Protein AF-A0A2S3GT55-F1 (afdb_monomer)

pLDDT: mean 79.41, std 15.76, range [33.69, 95.81]

Radius of gyration: 23.49 Å; Cα contacts (8 Å, |Δi|>4): 174; chains: 1; bounding box: 51×46×74 Å

Mean predicted aligned error: 10.1 Å

Nearest PDB structures (foldseek):
  8qz7-assembly1_A  TM=7.344E-01  e=3.535E-07  Homo sapiens
  6xr2-assembly1_A  TM=3.456E-01  e=8.121E+00  synthetic construct

Solvent-accessible surface area (backbone atoms only — not comparable to full-atom values): 14457 Å² total; per-residue (Å²): 133,86,79,74,75,76,80,84,62,87,83,64,89,72,78,92,48,80,74,62,60,65,51,50,65,55,51,54,52,46,54,53,49,52,48,52,50,42,48,66,66,46,37,48,50,48,40,52,59,48,50,51,50,95,83,56,87,88,60,49,69,84,40,71,68,35,44,50,49,46,49,55,33,41,54,27,50,50,49,26,52,51,30,47,52,52,35,51,49,48,46,67,71,39,68,83,39,71,44,72,81,34,63,68,30,52,70,48,33,68,85,91,46,66,64,90,55,69,69,64,36,54,49,53,55,48,53,54,50,50,37,55,54,36,59,29,49,29,32,49,24,51,13,51,37,24,49,59,35,68,38,56,71,55,16,52,52,24,45,52,51,19,56,53,41,44,44,50,36,58,68,41,45,36,51,70,47,51,50,40,35,65,66,51,53,44,66,77,68,55,64,60,82,83,37,74,66,64,49,60,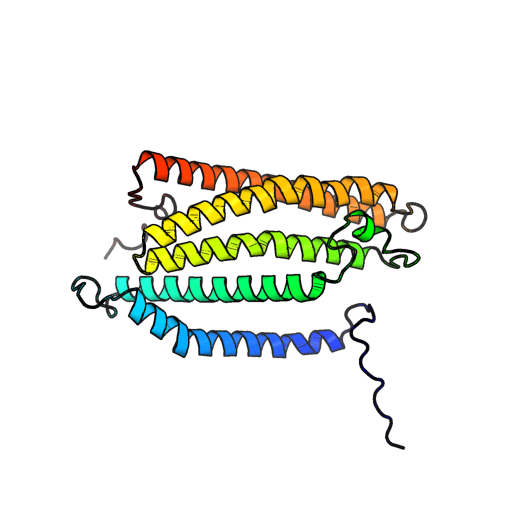53,54,52,52,56,52,50,52,52,54,53,52,50,50,55,50,50,53,55,52,47,54,54,52,50,55,50,52,54,48,35,62,73,48,72,70,58,78,78,78,65,88,81,53,83,78,80,70,90,86,86,87,85,137

Structure (mmCIF, N/CA/C/O backbone):
data_AF-A0A2S3GT55-F1
#
_entry.id   AF-A0A2S3GT55-F1
#
loop_
_atom_site.group_PDB
_atom_site.id
_atom_site.type_symbol
_atom_site.label_atom_id
_atom_site.label_alt_id
_atom_site.label_comp_id
_atom_site.label_asym_id
_atom_site.label_entity_id
_atom_site.label_seq_id
_atom_site.pdbx_PDB_ins_code
_atom_site.Cartn_x
_atom_site.Cartn_y
_atom_site.Cartn_z
_atom_site.occupancy
_atom_site.B_iso_or_equiv
_atom_site.auth_seq_id
_atom_site.auth_comp_id
_atom_site.auth_asym_id
_atom_site.auth_atom_id
_atom_site.pdbx_PDB_model_num
ATOM 1 N N . MET A 1 1 ? -20.373 -9.663 -43.797 1.00 42.59 1 MET A N 1
ATOM 2 C CA . MET A 1 1 ? -19.223 -10.329 -43.151 1.00 42.59 1 MET A CA 1
ATOM 3 C C . MET A 1 1 ? -19.115 -9.771 -41.748 1.00 42.59 1 MET A C 1
ATOM 5 O O . MET A 1 1 ? -18.842 -8.587 -41.615 1.00 42.59 1 MET A O 1
ATOM 9 N N . ALA A 1 2 ? -19.436 -10.567 -40.729 1.00 46.59 2 ALA A N 1
ATOM 10 C CA . ALA A 1 2 ? -19.233 -10.160 -39.345 1.00 46.59 2 ALA A CA 1
ATOM 11 C C . ALA A 1 2 ? -17.726 -10.203 -39.068 1.00 46.59 2 ALA A C 1
ATOM 13 O O . ALA A 1 2 ? -17.132 -11.277 -39.051 1.00 46.59 2 ALA A O 1
ATOM 14 N N . THR A 1 3 ? -17.096 -9.038 -38.944 1.00 52.22 3 THR A N 1
ATOM 15 C CA . THR A 1 3 ? -15.708 -8.921 -38.499 1.00 52.22 3 THR A CA 1
ATOM 16 C C . THR A 1 3 ? -15.679 -9.265 -37.015 1.00 52.22 3 THR A C 1
ATOM 18 O O . THR A 1 3 ? -16.035 -8.435 -36.179 1.00 52.22 3 THR A O 1
ATOM 21 N N . SER A 1 4 ? -15.333 -10.509 -36.683 1.00 63.47 4 SER A N 1
ATOM 22 C CA . SER A 1 4 ? -15.002 -10.884 -35.310 1.00 63.47 4 SER A CA 1
ATOM 23 C C . SER A 1 4 ? -13.845 -10.003 -34.852 1.00 63.47 4 SER A C 1
ATOM 25 O O . SER A 1 4 ? -12.811 -9.964 -35.522 1.00 63.47 4 SER A O 1
ATOM 27 N N . LEU A 1 5 ? -14.028 -9.279 -33.747 1.00 68.06 5 LEU A N 1
ATOM 28 C CA . LEU A 1 5 ? -12.919 -8.588 -33.097 1.00 68.06 5 LEU A CA 1
ATOM 29 C C . LEU A 1 5 ? -11.812 -9.620 -32.826 1.00 68.06 5 LEU A C 1
ATOM 31 O O . LEU A 1 5 ? -12.139 -10.741 -32.420 1.00 68.06 5 LEU A O 1
ATOM 35 N N . PRO A 1 6 ? -10.536 -9.293 -33.095 1.00 74.12 6 PRO A N 1
ATOM 36 C CA . PRO A 1 6 ? -9.445 -10.191 -32.753 1.00 74.12 6 PRO A CA 1
ATOM 37 C C . PRO A 1 6 ? -9.520 -10.525 -31.253 1.00 74.12 6 PRO A C 1
ATOM 39 O O . PRO A 1 6 ? -9.924 -9.664 -30.463 1.00 74.12 6 PRO A O 1
ATOM 42 N N . PRO A 1 7 ? -9.192 -11.767 -30.856 1.00 76.00 7 PRO A N 1
ATOM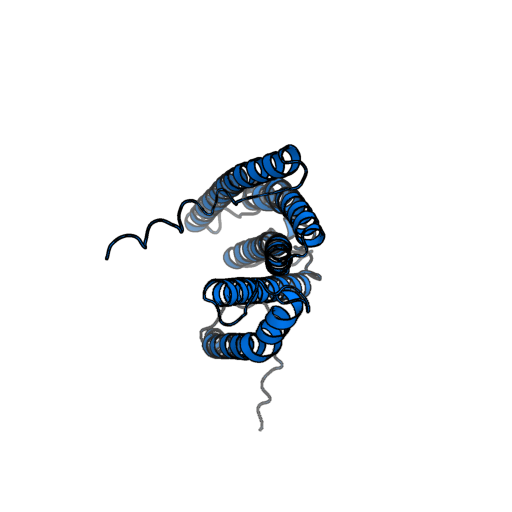 43 C CA . PRO A 1 7 ? -9.153 -12.133 -29.447 1.00 76.00 7 PRO A CA 1
ATOM 44 C C . PRO A 1 7 ? -8.208 -11.179 -28.712 1.00 76.00 7 PRO A C 1
ATOM 46 O O . PRO A 1 7 ? -7.123 -10.878 -29.208 1.00 76.00 7 PRO A O 1
ATOM 49 N N . ILE A 1 8 ? -8.655 -10.670 -27.561 1.00 75.31 8 ILE A N 1
ATOM 50 C CA . ILE A 1 8 ? -7.834 -9.802 -26.716 1.00 75.31 8 ILE A CA 1
ATOM 51 C C . ILE A 1 8 ? -6.675 -10.647 -26.199 1.00 75.31 8 ILE A C 1
ATOM 53 O O . ILE A 1 8 ? -6.888 -11.610 -25.460 1.00 75.31 8 ILE A O 1
ATOM 57 N N . ASP A 1 9 ? -5.470 -10.287 -26.623 1.00 77.50 9 ASP A N 1
ATOM 58 C CA . ASP A 1 9 ? -4.237 -10.860 -26.113 1.00 77.50 9 ASP A CA 1
ATOM 59 C C . ASP A 1 9 ? -3.862 -10.131 -24.821 1.00 77.50 9 ASP A C 1
ATOM 61 O O . ASP A 1 9 ? -3.345 -9.016 -24.844 1.00 77.50 9 ASP A O 1
ATOM 65 N N . TRP A 1 10 ? -4.204 -10.740 -23.687 1.00 68.81 10 TRP A N 1
ATOM 66 C CA . TRP A 1 10 ? -3.919 -10.192 -22.360 1.00 68.81 10 TRP A CA 1
ATOM 67 C C . TRP A 1 10 ? -2.434 -10.273 -21.987 1.00 68.81 10 TRP A C 1
ATOM 69 O O . TRP A 1 10 ? -2.023 -9.617 -21.033 1.00 68.81 10 TRP A O 1
ATOM 79 N N . GLU A 1 11 ? -1.647 -11.065 -22.719 1.00 69.62 11 GLU A N 1
ATOM 80 C CA . GLU A 1 11 ? -0.208 -11.235 -22.496 1.00 69.62 11 GLU A CA 1
ATOM 81 C C . GLU A 1 11 ? 0.623 -10.286 -23.377 1.00 69.62 11 GLU A C 1
ATOM 83 O O . GLU A 1 11 ? 1.817 -10.095 -23.138 1.00 69.62 11 GLU A O 1
ATOM 88 N N . ALA A 1 12 ? 0.002 -9.642 -24.372 1.00 68.31 12 ALA A N 1
ATOM 89 C CA . ALA A 1 12 ? 0.665 -8.659 -25.216 1.00 68.31 12 ALA A CA 1
ATOM 90 C C . ALA A 1 12 ? 0.964 -7.362 -24.447 1.00 68.31 12 ALA A C 1
ATOM 92 O O . ALA A 1 12 ? 0.068 -6.616 -24.051 1.00 68.31 12 ALA A O 1
ATOM 93 N N . GLU A 1 13 ? 2.250 -7.040 -24.297 1.00 66.50 13 GLU A N 1
ATOM 94 C CA . GLU A 1 13 ? 2.678 -5.767 -23.719 1.00 66.50 13 GLU A CA 1
ATOM 95 C C . GLU A 1 13 ? 2.438 -4.607 -24.699 1.00 66.50 13 GLU A C 1
ATOM 97 O O . GLU A 1 13 ? 3.037 -4.534 -25.775 1.00 66.50 13 GLU A O 1
ATOM 102 N N . SER A 1 14 ? 1.604 -3.646 -24.300 1.00 70.69 14 SER A N 1
ATOM 103 C CA . SER A 1 14 ? 1.380 -2.399 -25.035 1.00 70.69 14 SER A CA 1
ATOM 104 C C . SER A 1 14 ? 1.431 -1.185 -24.114 1.00 70.69 14 SER A C 1
ATOM 106 O O . SER A 1 14 ? 1.169 -1.272 -22.915 1.00 70.69 14 SER A O 1
ATOM 108 N N . TYR A 1 15 ? 1.747 -0.016 -24.673 1.00 70.44 15 TYR A N 1
ATOM 109 C CA . TYR A 1 15 ? 1.615 1.236 -23.927 1.00 70.44 15 TYR A CA 1
ATOM 110 C C . TYR A 1 15 ? 0.150 1.548 -23.649 1.00 70.44 15 TYR A C 1
ATOM 112 O O . TYR A 1 15 ? -0.690 1.227 -24.492 1.00 70.44 15 TYR A O 1
ATOM 120 N N . PRO A 1 16 ? -0.140 2.243 -22.533 1.00 74.88 16 PRO A N 1
ATOM 121 C CA . PRO A 1 16 ? -1.482 2.725 -22.266 1.00 74.88 16 PRO A CA 1
ATOM 122 C C . PRO A 1 16 ? -1.941 3.628 -23.414 1.00 74.88 16 PRO A C 1
ATOM 124 O O . PRO A 1 16 ? -1.350 4.677 -23.687 1.00 74.88 16 PRO A O 1
ATOM 127 N N . ALA A 1 17 ? -2.993 3.203 -24.096 1.00 82.75 17 ALA A N 1
ATOM 128 C CA . ALA A 1 17 ? -3.667 3.941 -25.143 1.00 82.75 17 ALA A CA 1
ATOM 129 C C . ALA A 1 17 ? -4.821 4.756 -24.540 1.00 82.75 17 ALA A C 1
ATOM 131 O O . ALA A 1 17 ? -5.365 4.423 -23.491 1.00 82.75 17 ALA A O 1
ATOM 132 N N . TYR A 1 18 ? -5.247 5.827 -25.216 1.00 83.62 18 TYR A N 1
ATOM 133 C CA . TYR A 1 18 ? -6.395 6.634 -24.770 1.00 83.62 18 TYR A CA 1
ATOM 134 C C . TYR A 1 18 ? -7.663 5.820 -24.429 1.00 83.62 18 TYR A C 1
ATOM 136 O O . TYR A 1 18 ? -8.321 6.167 -23.447 1.00 83.62 18 TYR A O 1
ATOM 144 N N . PRO A 1 19 ? -8.004 4.738 -25.162 1.00 85.19 19 PRO A N 1
ATOM 145 C CA . PRO A 1 19 ? -9.118 3.865 -24.798 1.00 85.19 19 PRO A CA 1
ATOM 146 C C . PRO A 1 19 ? -8.970 3.186 -23.430 1.00 85.19 19 PRO A C 1
ATOM 148 O O . PRO A 1 19 ? -9.982 2.967 -22.771 1.00 85.19 19 PRO A O 1
ATOM 151 N N . ASP A 1 20 ? -7.752 2.914 -22.957 1.00 84.06 20 ASP A N 1
ATOM 152 C CA . ASP A 1 20 ? -7.524 2.238 -21.670 1.00 84.06 20 ASP A CA 1
ATOM 153 C C . ASP A 1 20 ? -7.974 3.117 -20.495 1.00 84.06 20 ASP A C 1
ATOM 155 O O . ASP A 1 20 ? -8.510 2.637 -19.494 1.00 84.06 20 ASP A O 1
ATOM 159 N N . PHE A 1 21 ? -7.865 4.440 -20.650 1.00 87.31 21 PHE A N 1
ATOM 160 C CA . PHE A 1 21 ? -8.344 5.409 -19.663 1.00 87.31 21 PHE A CA 1
ATOM 161 C C . PHE A 1 21 ? -9.875 5.442 -19.560 1.00 87.31 21 PHE A C 1
ATOM 163 O O . PHE A 1 21 ? -10.403 5.928 -18.558 1.00 87.31 21 PHE A O 1
ATOM 170 N N . ALA A 1 22 ? -10.605 4.883 -20.534 1.00 88.88 22 ALA A N 1
ATOM 171 C CA . ALA A 1 22 ? -12.056 4.751 -20.440 1.00 88.88 22 ALA A CA 1
ATOM 172 C C . ALA A 1 22 ? -12.478 3.832 -19.283 1.00 88.88 22 ALA A C 1
ATOM 174 O O . ALA A 1 22 ? -13.590 3.985 -18.786 1.00 88.88 22 ALA A O 1
ATOM 175 N N . ALA A 1 23 ? -11.600 2.939 -18.806 1.00 86.81 23 ALA A N 1
ATOM 176 C CA . ALA A 1 23 ? -11.858 2.075 -17.654 1.00 86.81 23 ALA A CA 1
ATOM 177 C C . ALA A 1 23 ? -11.863 2.830 -16.308 1.00 86.81 23 ALA A C 1
ATOM 179 O O . ALA A 1 23 ? -12.514 2.396 -15.357 1.00 86.81 23 ALA A O 1
ATOM 180 N N . ILE A 1 24 ? -11.181 3.977 -16.214 1.00 90.56 24 ILE A N 1
ATOM 181 C CA . ILE A 1 24 ? -11.025 4.750 -14.969 1.00 90.56 24 ILE A CA 1
ATOM 182 C C . ILE A 1 24 ? -12.366 5.133 -14.322 1.00 90.56 24 ILE A C 1
ATOM 184 O O . ILE A 1 24 ? -12.537 4.841 -13.135 1.00 90.56 24 ILE A O 1
ATOM 188 N N . PRO A 1 25 ? -13.339 5.751 -15.026 1.00 92.88 25 PRO A N 1
ATOM 189 C CA . PRO A 1 25 ? -14.627 6.078 -14.417 1.00 92.88 25 PRO A CA 1
ATOM 190 C C . PRO A 1 25 ? -15.387 4.834 -13.942 1.00 92.88 25 PRO A C 1
ATOM 192 O O . PRO A 1 25 ? -16.043 4.891 -12.901 1.00 92.88 25 PRO A O 1
ATOM 195 N N . PHE A 1 26 ? -15.264 3.698 -14.639 1.00 91.44 26 PHE A N 1
ATOM 196 C CA . PHE A 1 26 ? -15.876 2.443 -14.195 1.00 91.44 26 PHE A CA 1
ATOM 197 C C . PHE A 1 26 ? -15.258 1.956 -12.886 1.00 91.44 26 PHE A C 1
ATOM 199 O O . PHE A 1 26 ? -15.997 1.661 -11.949 1.00 91.44 26 PHE A O 1
ATOM 206 N N . PHE A 1 27 ? -13.925 1.940 -12.778 1.00 90.31 27 PHE A N 1
ATOM 207 C CA . PHE A 1 27 ? -13.244 1.596 -11.528 1.00 90.31 27 PHE A CA 1
ATOM 208 C C . PHE A 1 27 ? -13.610 2.559 -10.395 1.00 90.31 27 PHE A C 1
ATOM 210 O O . PHE A 1 27 ? -13.885 2.109 -9.286 1.00 90.31 27 PHE A O 1
ATOM 217 N N . ALA A 1 28 ? -13.684 3.864 -10.663 1.00 92.06 28 ALA A N 1
ATOM 218 C CA . ALA A 1 28 ? -14.064 4.853 -9.658 1.00 92.06 28 ALA A CA 1
ATOM 219 C C . ALA A 1 28 ? -15.469 4.582 -9.091 1.00 92.06 28 ALA A C 1
ATOM 221 O O . ALA A 1 28 ? -15.642 4.503 -7.873 1.00 92.06 28 ALA A O 1
ATOM 222 N N . VAL A 1 29 ? -16.465 4.373 -9.960 1.00 94.81 29 VAL A N 1
ATOM 223 C CA . VAL A 1 29 ? -17.837 4.045 -9.537 1.00 94.81 29 VAL A CA 1
ATOM 224 C C . VAL A 1 29 ? -17.884 2.690 -8.830 1.00 94.81 29 VAL A C 1
ATOM 226 O O . VAL A 1 29 ? -18.545 2.562 -7.800 1.00 94.81 29 VAL A O 1
ATOM 229 N N . PHE A 1 30 ? -17.150 1.696 -9.331 1.00 93.38 30 PHE A N 1
ATOM 230 C CA . PHE A 1 30 ? -17.063 0.370 -8.728 1.00 93.38 30 PHE A CA 1
ATOM 231 C C . PHE A 1 30 ? -16.511 0.423 -7.299 1.00 93.38 30 PHE A C 1
ATOM 233 O O . PHE A 1 30 ? -17.164 -0.063 -6.377 1.00 93.38 30 PHE A O 1
ATOM 240 N N . PHE A 1 31 ? -15.358 1.061 -7.077 1.00 91.94 31 PHE A N 1
ATOM 241 C CA . PHE A 1 31 ? -14.763 1.169 -5.743 1.00 91.94 31 PHE A CA 1
ATOM 242 C C . PHE A 1 31 ? -15.649 1.962 -4.780 1.00 91.94 31 PHE A C 1
ATOM 244 O O . PHE A 1 31 ? -15.761 1.584 -3.613 1.00 91.94 31 PHE A O 1
ATOM 251 N N . LEU A 1 32 ? -16.328 3.014 -5.253 1.00 93.75 32 LEU A N 1
ATOM 252 C CA . LEU A 1 32 ? -17.305 3.750 -4.446 1.00 93.75 32 LEU A CA 1
ATOM 253 C C . LEU A 1 32 ? -18.502 2.873 -4.055 1.00 93.75 32 LEU A C 1
ATOM 255 O O . LEU A 1 32 ? -18.901 2.873 -2.890 1.00 93.75 32 LEU A O 1
ATOM 259 N N . ALA A 1 33 ? -19.043 2.095 -4.995 1.00 94.31 33 ALA A N 1
ATOM 260 C CA . ALA A 1 33 ? -20.155 1.185 -4.738 1.00 94.31 33 ALA A CA 1
ATOM 261 C C . ALA A 1 33 ? -19.759 0.068 -3.761 1.00 94.31 33 ALA A C 1
ATOM 263 O O . ALA A 1 33 ? -20.460 -0.165 -2.777 1.00 94.31 33 ALA A O 1
ATOM 264 N N . VAL A 1 34 ? -18.609 -0.579 -3.975 1.00 94.81 34 VAL A N 1
ATOM 265 C CA . VAL A 1 34 ? -18.077 -1.617 -3.078 1.00 94.81 34 VAL A CA 1
ATOM 266 C C . VAL A 1 34 ? -17.833 -1.047 -1.686 1.00 94.81 34 VAL A C 1
ATOM 268 O O . VAL A 1 34 ? -18.255 -1.652 -0.700 1.00 94.81 34 VAL A O 1
ATOM 271 N N . ARG A 1 35 ? -17.224 0.143 -1.588 1.00 94.38 35 ARG A N 1
ATOM 272 C CA . ARG A 1 35 ? -17.033 0.835 -0.309 1.00 94.38 35 ARG A CA 1
ATOM 273 C C . ARG A 1 35 ? -18.361 1.058 0.394 1.00 94.38 35 ARG A C 1
ATOM 275 O O . ARG A 1 35 ? -18.475 0.708 1.560 1.00 94.38 35 ARG A O 1
ATOM 282 N N . PHE A 1 36 ? -19.357 1.602 -0.300 1.00 94.44 36 PHE A N 1
ATOM 283 C CA . PHE A 1 36 ? -20.674 1.865 0.275 1.00 94.44 36 PHE A CA 1
ATOM 284 C C . PHE A 1 36 ? -21.358 0.582 0.776 1.00 94.44 36 PHE A C 1
ATOM 286 O O . PHE A 1 36 ? -21.859 0.548 1.901 1.00 94.44 36 PHE A O 1
ATOM 293 N N . LEU A 1 37 ? -21.339 -0.490 -0.022 1.00 95.31 37 LEU A N 1
ATOM 294 C CA . LEU A 1 37 ? -21.946 -1.773 0.338 1.00 95.31 37 LEU A CA 1
ATOM 295 C C . LEU A 1 37 ? -21.248 -2.422 1.539 1.00 95.31 37 LEU A C 1
ATOM 297 O O . LEU A 1 37 ? -21.915 -2.822 2.495 1.00 95.31 37 LEU A O 1
ATOM 301 N N . LEU A 1 38 ? -19.915 -2.498 1.524 1.00 94.75 38 LEU A N 1
ATOM 302 C CA . LEU A 1 38 ? -19.147 -3.058 2.637 1.00 94.75 38 LEU A CA 1
ATOM 303 C C . LEU A 1 38 ? -19.338 -2.235 3.909 1.00 94.75 38 LEU A C 1
ATOM 305 O O . LEU A 1 38 ? -19.569 -2.802 4.973 1.00 94.75 38 LEU A O 1
ATOM 309 N N . ASP A 1 39 ? -19.310 -0.910 3.798 1.00 92.81 39 ASP A N 1
ATOM 310 C CA . ASP A 1 39 ? -19.484 0.005 4.919 1.00 92.81 39 ASP A CA 1
ATOM 311 C C . ASP A 1 39 ? -20.848 -0.171 5.600 1.00 92.81 39 ASP A C 1
ATOM 313 O O . ASP A 1 39 ? -20.916 -0.261 6.832 1.00 92.81 39 ASP A O 1
ATOM 317 N N . ARG A 1 40 ? -21.914 -0.295 4.800 1.00 90.81 40 ARG A N 1
ATOM 318 C CA . ARG A 1 40 ? -23.291 -0.414 5.286 1.00 90.81 40 ARG A CA 1
ATOM 319 C C . ARG A 1 40 ? -23.633 -1.802 5.820 1.00 90.81 40 ARG A C 1
ATOM 321 O O . ARG A 1 40 ? -24.288 -1.903 6.854 1.00 90.81 40 ARG A O 1
ATOM 328 N N . PHE A 1 41 ? -23.234 -2.859 5.116 1.00 93.88 41 PHE A N 1
ATOM 329 C CA . PHE A 1 41 ? -23.696 -4.218 5.419 1.00 93.88 41 PHE A CA 1
ATOM 330 C C . PHE A 1 41 ? -22.694 -5.036 6.230 1.00 93.88 41 PHE A C 1
ATOM 332 O O . PHE A 1 41 ? -23.104 -5.827 7.075 1.00 93.88 41 PHE A O 1
ATOM 339 N N . VAL A 1 42 ? -21.393 -4.849 6.001 1.00 94.38 42 VAL A N 1
ATOM 340 C CA . VAL A 1 42 ? -20.351 -5.694 6.598 1.00 94.38 42 VAL A CA 1
ATOM 341 C C . VAL A 1 42 ? -19.677 -4.977 7.760 1.00 94.38 42 VAL A C 1
ATOM 343 O O . VAL A 1 42 ? -19.711 -5.472 8.884 1.00 94.38 42 VAL A O 1
ATOM 346 N N . PHE A 1 43 ? -19.096 -3.798 7.531 1.00 94.25 43 PHE A N 1
ATOM 347 C CA . PHE A 1 43 ? -18.298 -3.105 8.539 1.00 94.25 43 PHE A CA 1
ATOM 348 C C . PHE A 1 43 ? -19.145 -2.571 9.684 1.00 94.25 43 PHE A C 1
ATOM 350 O O . PHE A 1 43 ? -18.747 -2.721 10.832 1.00 94.25 43 PHE A O 1
ATOM 357 N N . GLU A 1 44 ? -20.312 -1.977 9.410 1.00 91.56 44 GLU A N 1
ATOM 358 C CA . GLU A 1 44 ? -21.207 -1.517 10.476 1.00 91.56 44 GLU A CA 1
ATOM 359 C C . GLU A 1 44 ? -21.698 -2.688 11.343 1.00 91.56 44 GLU A C 1
ATOM 361 O O . GLU A 1 44 ? -21.687 -2.599 12.573 1.00 91.56 44 GLU A O 1
ATOM 366 N N . TRP A 1 45 ? -22.063 -3.809 10.716 1.00 90.94 45 TRP A N 1
ATOM 367 C CA . TRP A 1 45 ? -22.477 -5.019 11.424 1.00 90.94 45 TRP A CA 1
ATOM 368 C C . TRP A 1 45 ? -21.337 -5.619 12.265 1.00 90.94 45 TRP A C 1
ATOM 370 O O . TRP A 1 45 ? -21.525 -5.878 13.457 1.00 90.94 45 TRP A O 1
ATOM 380 N N . LEU A 1 46 ? -20.141 -5.778 11.684 1.00 91.00 46 LEU A N 1
ATOM 381 C CA . LEU A 1 46 ? -18.953 -6.279 12.384 1.00 91.00 46 LEU A CA 1
ATOM 382 C C . LEU A 1 46 ? -18.536 -5.357 13.530 1.00 91.00 46 LEU A C 1
ATOM 384 O O . LEU A 1 46 ? -18.297 -5.842 14.632 1.00 91.00 46 LEU A O 1
ATOM 388 N N . ALA A 1 47 ? -18.497 -4.041 13.304 1.00 89.25 47 ALA A N 1
ATOM 389 C CA . ALA A 1 47 ? -18.135 -3.059 14.320 1.00 89.25 47 ALA A CA 1
ATOM 390 C C . ALA A 1 47 ? -19.080 -3.149 15.520 1.00 89.25 47 ALA A C 1
ATOM 392 O O . ALA A 1 47 ? -18.629 -3.258 16.657 1.00 89.25 47 ALA A O 1
ATOM 393 N N . ARG A 1 48 ? -20.398 -3.174 15.277 1.00 87.25 48 ARG A N 1
ATOM 394 C CA . ARG A 1 48 ? -21.395 -3.295 16.349 1.00 87.25 48 ARG A CA 1
ATOM 395 C C . ARG A 1 48 ? -21.225 -4.594 17.136 1.00 87.25 48 ARG A C 1
ATOM 397 O O . ARG A 1 48 ? -21.288 -4.573 18.358 1.00 87.25 48 ARG A O 1
ATOM 404 N N . LYS A 1 49 ? -20.966 -5.705 16.444 1.00 87.25 49 LYS A N 1
ATOM 405 C CA . LYS A 1 49 ? -20.804 -7.029 17.057 1.00 87.25 49 LYS A CA 1
ATOM 406 C C . LYS A 1 49 ? -19.507 -7.176 17.862 1.00 87.25 49 LYS A C 1
ATOM 408 O O . LYS A 1 49 ? -19.519 -7.822 18.905 1.00 87.25 49 LYS A O 1
ATOM 413 N N . LEU A 1 50 ? -18.394 -6.642 17.357 1.00 87.38 50 LEU A N 1
ATOM 414 C CA . LEU A 1 50 ? -17.061 -6.839 17.936 1.00 87.38 50 LEU A CA 1
ATOM 415 C C . LEU A 1 50 ? -16.720 -5.802 19.008 1.00 87.38 50 LEU A C 1
ATOM 417 O O . LEU A 1 50 ? -16.097 -6.158 20.003 1.00 87.38 50 LEU A O 1
ATOM 421 N N . ILE A 1 51 ? -17.132 -4.543 18.823 1.00 84.38 51 ILE A N 1
ATOM 422 C CA . ILE A 1 51 ? -16.817 -3.442 19.746 1.00 84.38 51 ILE A CA 1
ATOM 423 C C . ILE A 1 51 ? -17.730 -3.472 20.976 1.00 84.38 51 ILE A C 1
ATOM 425 O O . ILE A 1 51 ? -17.266 -3.232 22.086 1.00 84.38 51 ILE A O 1
ATOM 429 N N . PHE A 1 52 ? -19.019 -3.763 20.787 1.00 80.75 52 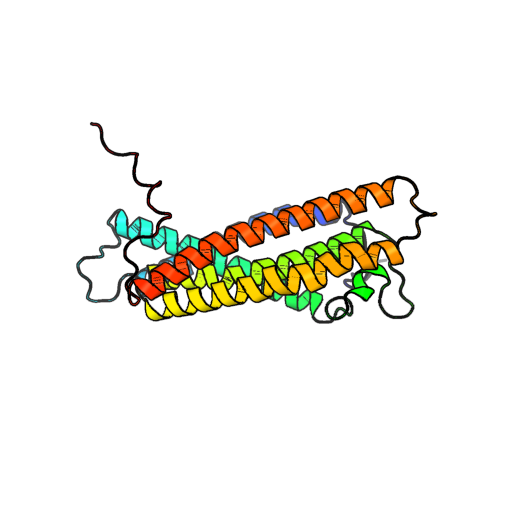PHE A N 1
ATOM 430 C CA . PHE A 1 52 ? -20.030 -3.715 21.844 1.00 80.75 52 PHE A CA 1
ATOM 431 C C . PHE A 1 52 ? -20.400 -5.138 22.261 1.00 80.75 52 PHE A C 1
ATOM 433 O O . PHE A 1 52 ? -21.449 -5.673 21.891 1.00 80.75 52 PHE A O 1
ATOM 440 N N . LYS A 1 53 ? -19.500 -5.793 23.003 1.00 68.88 53 LYS A N 1
ATOM 441 C CA . LYS A 1 53 ? -19.800 -7.102 23.596 1.00 68.88 53 LYS A CA 1
ATOM 442 C C . LYS A 1 53 ? -20.923 -6.965 24.625 1.00 68.88 53 LYS A C 1
ATOM 444 O O . LYS A 1 53 ? -21.006 -5.995 25.373 1.00 68.88 53 LYS A O 1
ATOM 449 N N . LYS A 1 54 ? -21.795 -7.973 24.657 1.00 50.97 54 LYS A N 1
ATOM 450 C CA . LYS A 1 54 ? -22.971 -8.041 25.530 1.00 50.97 54 LYS A CA 1
AT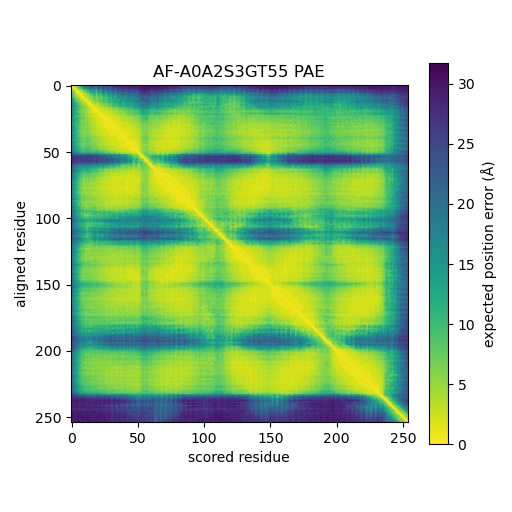OM 451 C C . LYS A 1 54 ? -22.520 -8.065 27.002 1.00 50.97 54 LYS A C 1
ATOM 453 O O . LYS A 1 54 ? -22.099 -9.114 27.476 1.00 50.97 54 LYS A O 1
ATOM 458 N N . GLY A 1 55 ? -22.576 -6.920 27.686 1.00 54.38 55 GLY A N 1
ATOM 459 C CA . GLY A 1 55 ? -22.222 -6.783 29.107 1.00 54.38 55 GLY A CA 1
ATOM 460 C C . GLY A 1 55 ? -21.432 -5.523 29.481 1.00 54.38 55 GLY A C 1
ATOM 461 O O . GLY A 1 55 ? -21.291 -5.256 30.668 1.00 54.38 55 GLY A O 1
ATOM 462 N N . ASP A 1 56 ? -20.938 -4.745 28.510 1.00 59.38 56 ASP A N 1
ATOM 463 C CA . ASP A 1 56 ? -20.161 -3.527 28.784 1.00 59.38 56 ASP A CA 1
ATOM 464 C C . ASP A 1 56 ? -21.059 -2.276 28.739 1.00 59.38 56 ASP A C 1
ATOM 466 O O . ASP A 1 56 ? -21.220 -1.616 27.712 1.00 59.38 56 ASP A O 1
ATOM 470 N N . GLU A 1 57 ? -21.708 -1.984 29.866 1.00 55.06 57 GLU A N 1
ATOM 471 C CA . GLU A 1 57 ? -22.716 -0.920 30.029 1.00 55.06 57 GLU A CA 1
ATOM 472 C C . GLU A 1 57 ? -22.146 0.501 29.813 1.00 55.06 57 GLU A C 1
ATOM 474 O O . GLU A 1 57 ? -22.893 1.456 29.612 1.00 55.06 57 GLU A O 1
ATOM 479 N N . LYS A 1 58 ? -20.810 0.648 29.795 1.00 57.69 58 LYS A N 1
ATOM 480 C CA . LYS A 1 58 ? -20.100 1.922 29.570 1.00 57.69 58 LYS A CA 1
ATOM 481 C C . LYS A 1 58 ? -19.932 2.309 28.096 1.00 57.69 58 LYS A C 1
ATOM 483 O O . LYS A 1 58 ? -19.523 3.433 27.812 1.00 57.69 58 LYS A O 1
ATOM 488 N N . LEU A 1 59 ? -20.219 1.412 27.153 1.00 65.00 59 LEU A N 1
ATOM 489 C CA . LEU A 1 59 ? -20.040 1.646 25.719 1.00 65.00 59 LEU A CA 1
ATOM 490 C C . LEU A 1 59 ? -21.405 1.690 25.028 1.00 65.00 59 LEU A C 1
ATOM 492 O O . LEU A 1 59 ? -21.887 0.695 24.500 1.00 65.00 59 LEU A O 1
ATOM 496 N N . ASP A 1 60 ? -22.031 2.865 24.999 1.00 71.69 60 ASP A N 1
ATOM 497 C CA . ASP A 1 60 ? -23.244 3.073 24.207 1.00 71.69 60 ASP A CA 1
ATOM 498 C C . ASP A 1 60 ? -22.875 3.485 22.762 1.00 71.69 60 ASP A C 1
ATOM 500 O O . ASP A 1 60 ? -22.207 4.510 22.565 1.00 71.69 60 ASP A O 1
ATOM 504 N N . PRO A 1 61 ? -23.300 2.731 21.725 1.00 73.56 61 PRO A N 1
ATOM 505 C CA . PRO A 1 61 ? -23.060 3.071 20.321 1.00 73.56 61 PRO A CA 1
ATOM 506 C C . PRO A 1 61 ? -23.677 4.406 19.881 1.00 73.56 61 PRO A C 1
ATOM 508 O O . PRO A 1 61 ? -23.312 4.910 18.815 1.00 73.56 61 PRO A O 1
ATOM 511 N N . THR A 1 62 ? -24.608 4.982 20.647 1.00 79.06 62 THR A N 1
ATOM 512 C CA . THR A 1 62 ? -25.219 6.279 20.323 1.00 79.06 62 THR A CA 1
ATOM 513 C C . THR A 1 62 ? -24.380 7.480 20.769 1.00 79.06 62 THR A C 1
ATOM 515 O O . THR A 1 62 ? -24.506 8.559 20.175 1.00 79.06 62 THR A O 1
ATOM 518 N N . THR A 1 63 ? -23.465 7.280 21.725 1.00 85.62 63 THR A N 1
ATOM 519 C CA . THR A 1 63 ? -22.547 8.317 22.222 1.00 85.62 63 THR A CA 1
ATOM 520 C C . THR A 1 63 ? -21.554 8.766 21.151 1.00 85.62 63 THR A C 1
ATOM 522 O O . THR A 1 63 ? -21.213 8.018 20.229 1.00 85.62 63 THR A O 1
ATOM 525 N N . TYR A 1 64 ? -21.036 9.991 21.283 1.00 84.44 64 TYR A N 1
ATOM 526 C CA . TYR A 1 64 ? -19.997 10.511 20.389 1.00 84.44 64 TYR A CA 1
ATOM 527 C C . TYR A 1 64 ? -18.754 9.603 20.355 1.00 84.44 64 TYR A C 1
ATOM 529 O O . TYR A 1 64 ? -18.261 9.261 19.278 1.00 84.44 64 TYR A O 1
ATOM 537 N N . ALA A 1 65 ? -18.306 9.124 21.521 1.00 82.19 65 ALA A N 1
ATOM 538 C CA . ALA A 1 65 ? -17.177 8.202 21.636 1.00 82.19 65 ALA A CA 1
ATOM 539 C C . ALA A 1 65 ? -17.442 6.860 20.928 1.00 82.19 65 ALA A C 1
ATOM 541 O O . ALA A 1 65 ? -16.595 6.388 20.162 1.00 82.19 65 ALA A O 1
ATOM 542 N N . GLY A 1 66 ? -18.636 6.280 21.109 1.00 83.44 66 GLY A N 1
ATOM 543 C CA . GLY A 1 66 ? -19.058 5.056 20.422 1.00 83.44 66 GLY A CA 1
ATOM 544 C C . GLY A 1 66 ? -19.078 5.220 18.900 1.00 83.44 66 GLY A C 1
ATOM 545 O O . GLY A 1 66 ? -18.479 4.416 18.178 1.00 83.44 66 GLY A O 1
ATOM 546 N N . LYS A 1 67 ? -19.672 6.312 18.402 1.00 87.56 67 LYS A N 1
ATOM 547 C CA . LYS A 1 67 ? -19.694 6.653 16.968 1.00 87.56 67 LYS A CA 1
ATOM 548 C C . LYS A 1 67 ? -18.287 6.857 16.400 1.00 87.56 67 LYS A C 1
ATOM 550 O O . LYS A 1 67 ? -17.990 6.333 15.324 1.00 87.56 67 LYS A O 1
ATOM 555 N N . ARG A 1 68 ? -17.397 7.555 17.120 1.00 87.88 68 ARG A N 1
ATOM 556 C CA . ARG A 1 68 ? -15.991 7.754 16.716 1.00 87.88 68 ARG A CA 1
ATOM 557 C C . ARG A 1 68 ? -15.255 6.419 16.607 1.00 87.88 68 ARG A C 1
ATOM 559 O O . ARG A 1 68 ? -14.557 6.200 15.619 1.00 87.88 68 ARG A O 1
ATOM 566 N N . LYS A 1 69 ? -15.438 5.511 17.572 1.00 87.44 69 LYS A N 1
ATOM 567 C CA . LYS A 1 69 ? -14.800 4.184 17.574 1.00 87.44 69 LYS A CA 1
ATOM 568 C C . LYS A 1 69 ? -15.278 3.318 16.405 1.00 87.44 69 LYS A C 1
ATOM 570 O O . LYS A 1 69 ? -14.450 2.738 15.706 1.00 87.44 69 LYS A O 1
ATOM 575 N N . ILE A 1 70 ? -16.588 3.307 16.134 1.00 89.31 70 ILE A N 1
ATOM 576 C CA . ILE A 1 70 ? -17.164 2.642 14.954 1.00 89.31 70 ILE A CA 1
ATOM 577 C C . ILE A 1 70 ? -16.573 3.232 13.669 1.00 89.31 70 ILE A C 1
ATOM 579 O O . ILE A 1 70 ? -16.139 2.479 12.804 1.00 89.31 70 ILE A O 1
ATOM 583 N N . ARG A 1 71 ? -16.506 4.563 13.537 1.00 91.44 71 ARG A N 1
ATOM 584 C CA . ARG A 1 71 ? -15.940 5.209 12.343 1.00 91.44 71 ARG A CA 1
ATOM 585 C C . ARG A 1 71 ? -14.483 4.802 12.109 1.00 91.44 71 ARG A C 1
ATOM 587 O O . ARG A 1 71 ? -14.162 4.359 11.010 1.00 91.44 71 ARG A O 1
ATOM 594 N N . LYS A 1 72 ? -13.630 4.874 13.139 1.00 90.94 72 LYS A N 1
ATOM 595 C CA . LYS A 1 72 ? -12.216 4.463 13.043 1.00 90.94 72 LYS A CA 1
ATOM 596 C C . LYS A 1 72 ? -12.074 2.977 12.681 1.00 90.94 72 LYS A C 1
ATOM 598 O O . LYS A 1 72 ? -11.240 2.630 11.848 1.00 90.94 72 LYS A O 1
ATOM 603 N N . PHE A 1 73 ? -12.926 2.109 13.236 1.00 93.25 73 PHE A N 1
ATOM 604 C CA . PHE A 1 73 ? -12.981 0.694 12.857 1.00 93.25 73 PHE A CA 1
ATOM 605 C C . PHE A 1 73 ? -13.329 0.512 11.377 1.00 93.25 73 PHE A C 1
ATOM 607 O O . PHE A 1 73 ? -12.628 -0.211 10.678 1.00 93.25 73 PHE A O 1
ATOM 614 N N . LYS A 1 74 ? -14.381 1.176 10.883 1.00 94.06 74 LYS A N 1
ATOM 615 C CA . LYS A 1 74 ? -14.831 1.052 9.486 1.00 94.06 74 LYS A CA 1
ATOM 616 C C . LYS A 1 74 ? -13.779 1.582 8.506 1.00 94.06 74 LYS A C 1
ATOM 618 O O . LYS A 1 74 ? -13.514 0.945 7.491 1.00 94.06 74 LYS A O 1
ATOM 623 N N . GLU A 1 75 ? -13.134 2.703 8.834 1.00 94.25 75 GLU A N 1
ATOM 624 C CA . GLU A 1 75 ? -12.018 3.250 8.052 1.00 94.25 75 GLU A CA 1
ATOM 625 C C . GLU A 1 75 ? -10.845 2.269 7.970 1.00 94.25 75 GLU A C 1
ATOM 627 O O . GLU A 1 75 ? -10.290 2.066 6.891 1.00 94.25 75 GLU A O 1
ATOM 632 N N . SER A 1 76 ? -10.491 1.645 9.094 1.00 94.00 76 SER A N 1
ATOM 633 C CA . SER A 1 76 ? -9.402 0.673 9.158 1.00 94.00 76 SER A CA 1
ATOM 634 C C . SER A 1 76 ? -9.745 -0.636 8.437 1.00 94.00 76 SER A C 1
ATOM 636 O O . SER A 1 76 ? -8.941 -1.145 7.661 1.00 94.00 76 SER A O 1
ATOM 638 N N . ALA A 1 77 ? -10.979 -1.128 8.579 1.00 95.44 77 ALA A N 1
ATOM 639 C CA . ALA A 1 77 ? -11.483 -2.298 7.860 1.00 95.44 77 ALA A CA 1
ATOM 640 C C . ALA A 1 77 ? -11.471 -2.099 6.339 1.00 95.44 77 ALA A C 1
ATOM 642 O O . ALA A 1 77 ? -11.028 -2.986 5.610 1.00 95.44 77 ALA A O 1
ATOM 643 N N . TRP A 1 78 ? -11.884 -0.922 5.854 1.00 95.44 78 TRP A N 1
ATOM 644 C CA . TRP A 1 78 ? -11.772 -0.592 4.434 1.00 95.44 78 TRP A CA 1
ATOM 645 C C . TRP A 1 78 ? -10.320 -0.625 3.953 1.00 95.44 78 TRP A C 1
ATOM 647 O O . TRP A 1 78 ? -10.040 -1.242 2.930 1.00 95.44 78 TRP A O 1
ATOM 657 N N . LYS A 1 79 ? -9.401 0.018 4.686 1.00 94.56 79 LYS A N 1
ATOM 658 C CA . LYS A 1 79 ? -7.975 0.036 4.329 1.00 94.56 79 LYS A CA 1
ATOM 659 C C . LYS A 1 79 ? -7.387 -1.372 4.315 1.00 94.56 79 LYS A C 1
ATOM 661 O O . LYS A 1 79 ? -6.704 -1.720 3.365 1.00 94.56 79 LYS A O 1
ATOM 666 N N . CYS A 1 80 ? -7.724 -2.202 5.302 1.00 94.81 80 CYS A N 1
ATOM 667 C CA . CYS A 1 80 ? -7.297 -3.596 5.352 1.00 94.81 80 CYS A CA 1
ATOM 668 C C . CYS A 1 80 ? -7.764 -4.387 4.123 1.00 94.81 80 CYS A C 1
ATOM 670 O O . CYS A 1 80 ? -6.964 -5.103 3.530 1.00 94.81 80 CYS A O 1
ATOM 672 N N . ILE A 1 81 ? -9.037 -4.260 3.726 1.00 94.31 81 ILE A N 1
ATOM 673 C CA . ILE A 1 81 ? -9.554 -4.943 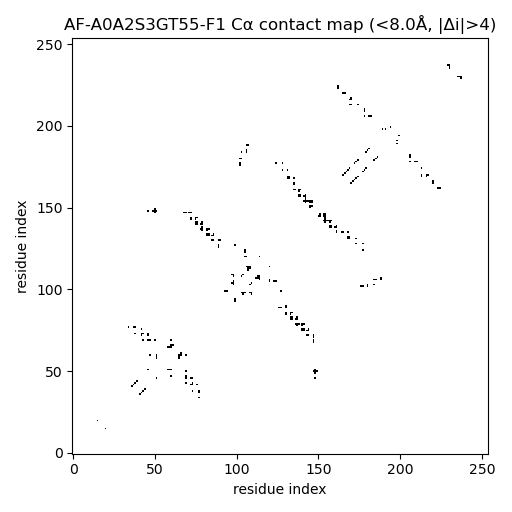2.530 1.00 94.31 81 ILE A CA 1
ATOM 674 C C . ILE A 1 81 ? -8.890 -4.402 1.267 1.00 94.31 81 ILE A C 1
ATOM 676 O O . ILE A 1 81 ? -8.510 -5.189 0.408 1.00 94.31 81 ILE A O 1
ATOM 680 N N . TYR A 1 82 ? -8.725 -3.083 1.168 1.00 93.38 82 TYR A N 1
ATOM 681 C CA . TYR A 1 82 ? -8.057 -2.447 0.039 1.00 93.38 82 TYR A CA 1
ATOM 682 C C . TYR A 1 82 ? -6.625 -2.975 -0.127 1.00 93.38 82 TYR A C 1
ATOM 684 O O . TYR A 1 82 ? -6.317 -3.532 -1.179 1.00 93.38 82 TYR A O 1
ATOM 692 N N . PHE A 1 83 ? -5.796 -2.906 0.920 1.00 93.62 83 PHE A N 1
ATOM 693 C CA . PHE A 1 83 ? -4.415 -3.395 0.882 1.00 93.62 83 PHE A CA 1
ATOM 694 C C . PHE A 1 83 ? -4.340 -4.899 0.627 1.00 93.62 83 PHE A C 1
ATOM 696 O O . PHE A 1 83 ? -3.566 -5.331 -0.216 1.00 93.62 83 PHE A O 1
ATOM 703 N N . LEU A 1 84 ? -5.191 -5.704 1.272 1.00 93.62 84 LEU A N 1
ATOM 704 C CA . LEU A 1 84 ? -5.209 -7.149 1.041 1.00 93.62 84 LEU A CA 1
ATOM 705 C C . LEU A 1 84 ? -5.608 -7.486 -0.402 1.00 93.62 84 LEU A C 1
ATOM 707 O O . LEU A 1 84 ? -5.025 -8.377 -1.008 1.00 93.62 84 LEU A O 1
ATOM 711 N N . SER A 1 85 ? -6.589 -6.776 -0.966 1.00 93.19 85 SER A N 1
ATOM 712 C CA . SER A 1 85 ? -6.993 -6.973 -2.360 1.00 93.19 85 SER A CA 1
ATOM 713 C C . SER A 1 85 ? -5.901 -6.550 -3.343 1.00 93.19 85 SER A C 1
ATOM 715 O O . SER A 1 85 ? -5.673 -7.256 -4.322 1.00 93.19 85 SER A O 1
ATOM 717 N N . GLY A 1 86 ? -5.200 -5.449 -3.054 1.00 90.88 86 GLY A N 1
ATOM 718 C CA . GLY A 1 86 ? -4.054 -4.984 -3.830 1.00 90.88 86 GLY A CA 1
ATOM 719 C C . GLY A 1 86 ? -2.906 -5.986 -3.793 1.00 90.88 86 GLY A C 1
ATOM 720 O O . GLY A 1 86 ? -2.381 -6.337 -4.843 1.00 90.88 86 GLY A O 1
ATOM 721 N N . GLU A 1 87 ? -2.594 -6.525 -2.615 1.00 90.50 87 GLU A N 1
ATOM 722 C CA . GLU A 1 87 ? -1.538 -7.521 -2.435 1.00 90.50 87 GLU A CA 1
ATOM 723 C C . GLU A 1 87 ? -1.867 -8.842 -3.141 1.00 90.50 87 GLU A C 1
ATOM 725 O O . GLU A 1 87 ? -1.035 -9.391 -3.858 1.00 90.50 87 GLU A O 1
ATOM 730 N N . LEU A 1 88 ? -3.102 -9.339 -3.013 1.00 91.44 88 LEU A N 1
ATOM 731 C CA . LEU A 1 88 ? -3.535 -10.543 -3.727 1.00 91.44 88 LEU A CA 1
ATOM 732 C C . LEU A 1 88 ? -3.499 -10.347 -5.245 1.00 91.44 88 LEU A C 1
ATOM 734 O O . LEU A 1 88 ? -3.086 -11.256 -5.964 1.00 91.44 88 LEU A O 1
ATOM 738 N N . LEU A 1 89 ? -3.900 -9.169 -5.733 1.00 90.06 89 LEU A N 1
ATOM 739 C CA . LEU A 1 89 ? -3.817 -8.833 -7.150 1.00 90.06 89 LEU A CA 1
ATOM 740 C C . LEU A 1 89 ? -2.356 -8.771 -7.607 1.00 90.06 89 LEU A C 1
ATOM 742 O O . LEU A 1 89 ? -2.010 -9.410 -8.599 1.00 90.06 89 LEU A O 1
ATOM 746 N N . ALA A 1 90 ? -1.499 -8.062 -6.872 1.00 86.69 90 ALA A N 1
ATOM 747 C CA . ALA A 1 90 ? -0.079 -7.952 -7.173 1.00 86.69 90 ALA A CA 1
ATOM 748 C C . ALA A 1 90 ? 0.576 -9.334 -7.229 1.00 86.69 90 ALA A C 1
ATOM 750 O O . ALA A 1 90 ? 1.204 -9.664 -8.232 1.00 86.69 90 ALA A O 1
ATOM 751 N N . LEU A 1 91 ? 0.359 -10.185 -6.223 1.00 86.06 91 LEU A N 1
ATOM 752 C CA . LEU A 1 91 ? 0.846 -11.563 -6.231 1.00 86.06 91 LEU A CA 1
ATOM 753 C C . LEU A 1 91 ? 0.273 -12.355 -7.408 1.00 86.06 91 LEU A C 1
ATOM 755 O O . LEU A 1 91 ? 1.032 -13.009 -8.106 1.00 86.06 91 LEU A O 1
ATOM 759 N N . SER A 1 92 ? -1.028 -12.266 -7.695 1.00 86.06 92 SER A N 1
ATOM 760 C CA . SER A 1 92 ? -1.631 -13.008 -8.813 1.00 86.06 92 SER A CA 1
ATOM 761 C C . SER A 1 92 ? -1.039 -12.645 -10.179 1.00 86.06 92 SER A C 1
ATOM 763 O O . SER A 1 92 ? -0.832 -13.531 -11.003 1.00 86.06 92 SER A O 1
ATOM 765 N N . VAL A 1 93 ? -0.728 -11.363 -10.398 1.00 82.06 93 VAL A N 1
ATOM 766 C CA . VAL A 1 93 ? -0.155 -10.859 -11.654 1.00 82.06 93 VAL A CA 1
ATOM 767 C C . VAL A 1 93 ? 1.337 -11.174 -11.738 1.00 82.06 93 VAL A C 1
ATOM 769 O O . VAL A 1 93 ? 1.846 -11.453 -12.814 1.00 82.06 93 VAL A O 1
ATOM 772 N N . THR A 1 94 ? 2.049 -11.149 -10.610 1.00 77.81 94 THR A N 1
ATOM 773 C CA . THR A 1 94 ? 3.515 -11.284 -10.588 1.00 77.81 94 THR A CA 1
ATOM 774 C C . THR A 1 94 ? 4.021 -12.694 -10.301 1.00 77.81 94 THR A C 1
ATOM 776 O O . THR A 1 94 ? 5.194 -12.970 -10.535 1.00 77.81 94 THR A O 1
ATOM 779 N N . TYR A 1 95 ? 3.172 -13.614 -9.838 1.00 77.75 95 TYR A N 1
ATOM 780 C CA . TYR A 1 95 ? 3.601 -14.941 -9.384 1.00 77.75 95 TYR A CA 1
ATOM 781 C C . TYR A 1 95 ? 4.303 -15.763 -10.471 1.00 77.75 95 TYR A C 1
ATOM 783 O O . TYR A 1 95 ? 5.287 -16.446 -10.190 1.00 77.75 95 TYR A O 1
ATOM 791 N N . ASN A 1 96 ? 3.821 -15.679 -11.713 1.00 77.50 96 ASN A N 1
ATOM 792 C CA . ASN A 1 96 ? 4.394 -16.414 -12.844 1.00 77.50 96 ASN A CA 1
ATOM 793 C C . ASN A 1 96 ? 5.515 -15.643 -13.557 1.00 77.50 96 ASN A C 1
ATOM 795 O O . ASN A 1 96 ? 6.107 -16.157 -14.506 1.00 77.50 96 ASN A O 1
ATOM 799 N N . GLU A 1 97 ? 5.821 -14.423 -13.116 1.00 75.81 97 GLU A N 1
ATOM 800 C CA . GLU A 1 97 ? 6.741 -13.550 -13.825 1.00 75.81 97 GLU A CA 1
ATOM 801 C C . GLU A 1 97 ? 8.205 -13.844 -13.458 1.00 75.81 97 GLU A C 1
ATOM 803 O O . GLU A 1 97 ? 8.599 -13.783 -12.287 1.00 75.81 97 GLU A O 1
ATOM 808 N N . PRO A 1 98 ? 9.084 -14.095 -14.442 1.00 68.25 98 PRO A N 1
ATOM 809 C CA . PRO A 1 98 ? 10.480 -14.452 -14.187 1.00 68.25 98 PRO A CA 1
ATOM 810 C C . PRO A 1 98 ? 11.307 -13.303 -13.589 1.00 68.25 98 PRO A C 1
ATOM 812 O O . PRO A 1 98 ? 12.403 -13.530 -13.071 1.00 68.25 98 PRO A O 1
ATOM 815 N N . TRP A 1 99 ? 10.810 -12.065 -13.646 1.00 66.94 99 TRP A N 1
ATOM 816 C CA . TRP A 1 99 ? 11.411 -10.903 -12.986 1.00 66.94 99 TRP A CA 1
ATOM 817 C C . TRP A 1 99 ? 11.012 -10.748 -11.518 1.00 66.94 99 TRP A C 1
ATOM 819 O O . TRP A 1 99 ? 11.678 -10.014 -10.794 1.00 66.94 99 TRP A O 1
ATOM 829 N N . PHE A 1 100 ? 10.001 -11.476 -11.038 1.00 68.25 100 PHE A N 1
ATOM 830 C CA . PHE A 1 100 ? 9.618 -11.462 -9.626 1.00 68.25 100 PHE A CA 1
ATOM 831 C C . PHE A 1 100 ? 10.596 -12.238 -8.729 1.00 68.25 100 PHE A C 1
ATOM 833 O O . PHE A 1 100 ? 10.693 -11.978 -7.537 1.00 68.25 100 PHE A O 1
ATOM 840 N N . THR A 1 101 ? 11.362 -13.180 -9.280 1.00 65.31 101 THR A N 1
ATOM 841 C CA . THR A 1 101 ? 12.361 -13.948 -8.511 1.00 65.31 101 THR A CA 1
ATOM 842 C C . THR A 1 101 ? 13.789 -13.467 -8.750 1.00 65.31 101 THR A C 1
ATOM 844 O O . THR A 1 101 ? 14.641 -13.593 -7.873 1.00 65.31 101 THR A O 1
ATOM 847 N N . THR A 1 102 ? 14.061 -12.899 -9.928 1.00 67.75 102 THR A N 1
ATOM 848 C CA . THR A 1 102 ? 15.412 -12.534 -10.365 1.00 67.75 102 THR A CA 1
ATOM 849 C C . THR A 1 102 ? 15.469 -11.069 -10.789 1.00 67.75 102 THR A C 1
ATOM 851 O O . THR A 1 102 ? 14.949 -10.704 -11.842 1.00 67.75 102 THR A O 1
ATOM 854 N N . THR A 1 103 ? 16.188 -10.243 -10.022 1.00 67.81 103 THR A N 1
ATOM 855 C CA . THR A 1 103 ? 16.339 -8.793 -10.268 1.00 67.81 103 THR A CA 1
ATOM 856 C C . THR A 1 103 ? 16.908 -8.467 -11.643 1.00 67.81 103 THR A C 1
ATOM 858 O O . THR A 1 103 ? 16.452 -7.546 -12.314 1.00 67.81 103 THR A O 1
ATOM 861 N N . ARG A 1 104 ? 17.835 -9.292 -12.139 1.00 62.38 104 ARG A N 1
ATOM 862 C CA . ARG A 1 104 ? 18.442 -9.114 -13.466 1.00 62.38 104 ARG A CA 1
ATOM 863 C C . ARG A 1 104 ? 17.409 -9.112 -14.601 1.00 62.38 104 ARG A C 1
ATOM 865 O O . ARG A 1 104 ? 17.591 -8.421 -15.609 1.00 62.38 104 ARG A O 1
ATOM 872 N N . ASN A 1 105 ? 16.309 -9.844 -14.428 1.00 66.06 105 ASN A N 1
ATOM 873 C CA . ASN A 1 105 ? 15.248 -9.948 -15.424 1.00 66.06 105 ASN A CA 1
ATOM 874 C C . ASN A 1 105 ? 14.368 -8.686 -15.477 1.00 66.06 105 ASN A C 1
ATOM 876 O O . ASN A 1 105 ? 13.678 -8.500 -16.480 1.00 66.06 105 ASN A O 1
ATOM 880 N N . PHE A 1 106 ? 14.443 -7.776 -14.490 1.00 67.38 106 PHE A N 1
ATOM 881 C CA . PHE A 1 106 ? 13.826 -6.445 -14.602 1.00 67.38 106 PHE A CA 1
ATOM 882 C C . PHE A 1 106 ? 14.364 -5.680 -15.816 1.00 67.38 106 PHE A C 1
ATOM 884 O O . PHE A 1 106 ? 13.612 -4.984 -16.500 1.00 67.38 106 PHE A O 1
ATOM 891 N N . TRP A 1 107 ? 15.659 -5.837 -16.108 1.00 67.69 107 TRP A N 1
ATOM 892 C CA . TRP A 1 107 ? 16.372 -4.979 -17.053 1.00 67.69 107 TRP A CA 1
ATOM 893 C C . TRP A 1 107 ? 16.639 -5.633 -18.402 1.00 67.69 107 TRP A C 1
ATOM 895 O O . TRP A 1 107 ? 16.484 -4.973 -19.434 1.00 67.69 107 TRP A O 1
ATOM 905 N N . VAL A 1 108 ? 17.027 -6.910 -18.395 1.00 65.50 108 VAL A N 1
ATOM 906 C CA . VAL A 1 108 ? 17.423 -7.647 -19.608 1.00 65.50 108 VAL A CA 1
ATOM 907 C C . VAL A 1 108 ? 16.242 -8.397 -20.216 1.00 65.50 108 VAL A C 1
ATOM 909 O O . VAL A 1 108 ? 16.086 -8.363 -21.428 1.00 65.50 108 VAL A O 1
ATOM 912 N N . GLY A 1 109 ? 15.380 -8.961 -19.369 1.00 62.09 109 GLY A N 1
ATOM 913 C CA . GLY A 1 109 ? 14.314 -9.881 -19.761 1.00 62.09 109 GLY A CA 1
ATOM 914 C C . GLY A 1 109 ? 14.744 -11.346 -19.705 1.00 62.09 109 GLY A C 1
ATOM 915 O O . GLY A 1 109 ? 15.938 -11.634 -19.593 1.00 62.09 109 GLY A O 1
ATOM 916 N N . PRO A 1 110 ? 13.777 -12.275 -19.642 1.00 66.69 110 PRO A N 1
ATOM 917 C CA . PRO A 1 110 ? 14.053 -13.702 -19.528 1.00 66.69 110 PRO A CA 1
ATOM 918 C C . PRO A 1 110 ? 14.492 -14.305 -20.875 1.00 66.69 110 PRO A C 1
ATOM 920 O O . PRO A 1 110 ? 13.816 -14.144 -21.888 1.00 66.69 110 PRO A O 1
ATOM 923 N N . GLY A 1 111 ? 15.589 -15.070 -20.882 1.00 67.81 111 GLY A N 1
ATOM 924 C CA . GLY A 1 111 ? 16.045 -15.804 -22.073 1.00 67.81 111 GLY A CA 1
ATOM 925 C C . GLY A 1 111 ? 16.455 -14.883 -23.230 1.00 67.81 111 GLY A C 1
ATOM 926 O O . GLY A 1 111 ? 17.273 -13.988 -23.035 1.00 67.81 111 GLY A O 1
ATOM 927 N N . ASP A 1 112 ? 15.887 -15.114 -24.419 1.00 62.94 112 ASP A N 1
ATOM 928 C CA . ASP A 1 112 ? 16.137 -14.322 -25.637 1.00 62.94 112 ASP A CA 1
ATOM 929 C C . ASP A 1 112 ? 15.246 -13.064 -25.740 1.00 62.94 112 ASP A C 1
ATOM 931 O O . ASP A 1 112 ? 15.395 -12.259 -26.663 1.00 62.94 112 ASP A O 1
ATOM 935 N N . GLN A 1 113 ? 14.313 -12.874 -24.797 1.00 63.22 113 GLN A N 1
ATOM 936 C CA . GLN A 1 113 ? 13.408 -11.727 -24.775 1.00 63.22 113 GLN A CA 1
ATOM 937 C C . GLN A 1 113 ? 14.133 -10.499 -24.221 1.00 63.22 113 GLN A C 1
ATOM 939 O O . GLN A 1 113 ? 14.413 -10.423 -23.026 1.00 63.22 113 GLN A O 1
ATOM 944 N N . VAL A 1 114 ? 14.378 -9.502 -25.076 1.00 64.81 114 VAL A N 1
ATOM 945 C CA . VAL A 1 114 ? 14.945 -8.210 -24.667 1.00 64.81 114 VAL A CA 1
ATOM 946 C C . VAL A 1 114 ? 13.853 -7.155 -24.592 1.00 64.81 114 VAL A C 1
ATOM 948 O O . VAL A 1 114 ? 13.170 -6.864 -25.572 1.00 64.81 114 VAL A O 1
ATOM 951 N N . TRP A 1 115 ? 13.716 -6.533 -23.423 1.00 63.69 115 TRP A N 1
ATOM 952 C CA . TRP A 1 115 ? 12.719 -5.490 -23.197 1.00 63.69 115 TRP A CA 1
ATOM 953 C C . TRP A 1 115 ? 12.971 -4.240 -24.063 1.00 63.69 115 TRP A C 1
ATOM 955 O O . TRP A 1 115 ? 14.039 -3.623 -23.932 1.00 63.69 115 TRP A O 1
ATOM 965 N N . PRO A 1 116 ? 11.993 -3.814 -24.886 1.00 60.19 116 PRO A N 1
ATOM 966 C CA . PRO A 1 116 ? 12.210 -2.790 -25.907 1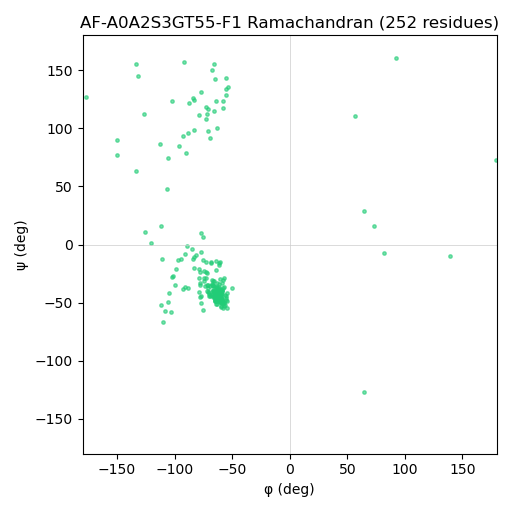.00 60.19 116 PRO A CA 1
ATOM 967 C C . PRO A 1 116 ? 12.330 -1.354 -25.360 1.00 60.19 116 PRO A C 1
ATOM 969 O O . PRO A 1 116 ? 13.043 -0.552 -25.966 1.00 60.19 116 PRO A O 1
ATOM 972 N N . ASP A 1 117 ? 11.701 -1.021 -24.220 1.00 67.00 117 ASP A N 1
ATOM 973 C CA . ASP A 1 117 ? 11.664 0.347 -23.662 1.00 67.00 117 ASP A CA 1
ATOM 974 C C . ASP A 1 117 ? 12.004 0.402 -22.164 1.00 67.00 117 ASP A C 1
ATOM 976 O O . ASP A 1 117 ? 11.669 -0.483 -21.380 1.00 67.00 117 ASP A O 1
ATOM 980 N N . GLN A 1 118 ? 12.682 1.479 -21.771 1.00 63.88 118 GLN A N 1
ATOM 981 C CA . GLN A 1 118 ? 13.092 1.797 -20.406 1.00 63.88 118 GLN A CA 1
ATOM 982 C C . GLN A 1 118 ? 11.917 2.121 -19.472 1.00 63.88 118 GLN A C 1
ATOM 984 O O . GLN A 1 118 ? 11.953 1.750 -18.301 1.00 63.88 118 GLN A O 1
ATOM 989 N N . LYS A 1 119 ? 10.854 2.771 -19.959 1.00 67.19 119 LYS A N 1
ATOM 990 C CA . LYS A 1 119 ? 9.701 3.182 -19.137 1.00 67.19 119 LYS A CA 1
ATOM 991 C C . LYS A 1 119 ? 8.983 1.985 -18.512 1.00 67.19 119 LYS A C 1
ATOM 993 O O . LYS A 1 119 ? 8.636 2.026 -17.334 1.00 67.19 119 LYS A O 1
ATOM 998 N N . ILE A 1 120 ? 8.824 0.906 -19.279 1.00 67.44 120 ILE A N 1
ATOM 999 C CA . ILE A 1 120 ? 8.183 -0.335 -18.819 1.00 67.44 120 ILE A CA 1
ATOM 1000 C C . ILE A 1 120 ? 9.035 -1.005 -17.727 1.00 67.44 120 ILE A C 1
ATOM 1002 O O . ILE A 1 120 ? 8.494 -1.506 -16.744 1.00 67.44 120 ILE A O 1
ATOM 1006 N N . LYS A 1 121 ? 10.372 -0.926 -17.820 1.00 75.19 121 LYS A N 1
ATOM 1007 C CA . LYS A 1 121 ? 11.289 -1.468 -16.798 1.00 75.19 121 LYS A CA 1
ATOM 1008 C C . LYS A 1 121 ? 11.096 -0.783 -15.444 1.00 75.19 121 LYS A C 1
ATOM 1010 O O . LYS A 1 121 ? 10.955 -1.459 -14.428 1.00 75.19 121 LYS A O 1
ATOM 1015 N N . PHE A 1 122 ? 11.018 0.550 -15.427 1.00 77.00 122 PHE A N 1
ATOM 1016 C CA . PHE A 1 122 ? 10.770 1.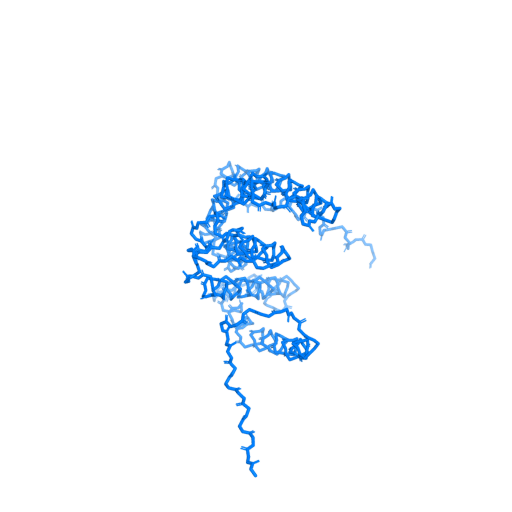306 -14.193 1.00 77.00 122 PHE A CA 1
ATOM 1017 C C . PHE A 1 122 ? 9.374 1.054 -13.612 1.00 77.00 122 PHE A C 1
ATOM 1019 O O . PHE A 1 122 ? 9.232 0.992 -12.392 1.00 77.00 122 PHE A O 1
ATOM 1026 N N . ALA A 1 123 ? 8.357 0.857 -14.458 1.00 78.62 123 ALA A N 1
ATOM 1027 C CA . ALA A 1 123 ? 7.010 0.515 -14.003 1.00 78.62 123 ALA A CA 1
ATOM 1028 C C . ALA A 1 123 ? 6.974 -0.822 -13.240 1.00 78.62 123 ALA A C 1
ATOM 1030 O O . ALA A 1 123 ? 6.325 -0.904 -12.200 1.00 78.62 123 ALA A O 1
ATOM 1031 N N . ARG A 1 124 ? 7.735 -1.833 -13.687 1.00 80.19 124 ARG A N 1
ATOM 1032 C CA . ARG A 1 124 ? 7.858 -3.127 -12.986 1.00 80.19 124 ARG A CA 1
ATOM 1033 C C . ARG A 1 124 ? 8.560 -3.010 -11.636 1.00 80.19 124 ARG A C 1
ATOM 1035 O O . ARG A 1 124 ? 8.135 -3.615 -10.656 1.00 80.19 124 ARG A O 1
ATOM 1042 N N . VAL A 1 125 ? 9.613 -2.195 -11.556 1.00 83.00 125 VAL A N 1
ATOM 1043 C CA . VAL A 1 125 ? 10.242 -1.887 -10.261 1.00 83.00 125 VAL A CA 1
ATOM 1044 C C . VAL A 1 125 ? 9.227 -1.212 -9.335 1.00 83.00 125 VAL A C 1
ATOM 1046 O O . VAL A 1 125 ? 9.117 -1.581 -8.168 1.00 83.00 125 VAL A O 1
ATOM 1049 N N . GLY A 1 126 ? 8.438 -0.274 -9.867 1.00 84.88 126 GLY A N 1
ATOM 1050 C CA . GLY A 1 126 ? 7.359 0.391 -9.141 1.00 84.88 126 GLY A CA 1
ATOM 1051 C C . GLY A 1 126 ? 6.272 -0.563 -8.635 1.00 84.88 126 GLY A C 1
ATOM 1052 O O . GLY A 1 126 ? 5.847 -0.427 -7.492 1.00 84.88 126 GLY A O 1
ATOM 1053 N N . SER A 1 127 ? 5.845 -1.554 -9.424 1.00 84.06 127 SER A N 1
ATOM 1054 C CA . SER A 1 127 ? 4.815 -2.515 -8.998 1.00 84.06 127 SER A CA 1
ATOM 1055 C C . SER A 1 127 ? 5.299 -3.431 -7.874 1.00 84.06 127 SER A C 1
ATOM 1057 O O . SER A 1 127 ? 4.580 -3.644 -6.901 1.00 84.06 127 SER A O 1
ATOM 1059 N N . VAL A 1 128 ? 6.538 -3.924 -7.964 1.00 86.00 128 VAL A N 1
ATOM 1060 C CA . VAL A 1 128 ? 7.169 -4.718 -6.895 1.00 86.00 128 VAL A CA 1
ATOM 1061 C C . VAL A 1 128 ? 7.319 -3.888 -5.628 1.00 86.00 128 VAL A C 1
ATOM 1063 O O . VAL A 1 128 ? 7.037 -4.355 -4.526 1.00 86.00 128 VAL A O 1
ATOM 1066 N N . MET A 1 129 ? 7.736 -2.635 -5.790 1.00 88.31 129 MET A N 1
ATOM 1067 C CA . MET A 1 129 ? 7.848 -1.694 -4.695 1.00 88.31 129 MET A CA 1
ATOM 1068 C C . MET A 1 129 ? 6.498 -1.485 -4.004 1.00 88.31 129 MET A C 1
ATOM 1070 O O . MET A 1 129 ? 6.446 -1.637 -2.791 1.00 88.31 129 MET A O 1
ATOM 1074 N N . LEU A 1 130 ? 5.413 -1.226 -4.740 1.00 88.62 130 LEU A N 1
ATOM 1075 C CA . LEU A 1 130 ? 4.067 -1.100 -4.166 1.00 88.62 130 LEU A CA 1
ATOM 1076 C C . LEU A 1 130 ? 3.659 -2.342 -3.357 1.00 88.62 130 LEU A C 1
ATOM 1078 O O . LEU A 1 130 ? 3.266 -2.185 -2.206 1.00 88.62 130 LEU A O 1
ATOM 1082 N N . ALA A 1 131 ? 3.851 -3.553 -3.890 1.00 89.38 131 ALA A N 1
ATOM 1083 C CA . ALA A 1 131 ? 3.504 -4.801 -3.194 1.00 89.38 131 ALA A CA 1
ATOM 1084 C C . ALA A 1 131 ? 4.248 -4.959 -1.852 1.00 89.38 131 ALA A C 1
ATOM 1086 O O . ALA A 1 131 ? 3.651 -5.148 -0.796 1.00 89.38 131 ALA A O 1
ATOM 1087 N N . ILE A 1 132 ? 5.571 -4.759 -1.849 1.00 89.62 132 ILE A N 1
ATOM 1088 C CA . ILE A 1 132 ? 6.390 -4.833 -0.622 1.00 89.62 132 ILE A CA 1
ATOM 1089 C C . ILE A 1 132 ? 5.917 -3.825 0.435 1.00 89.62 132 ILE A C 1
ATOM 1091 O O . ILE A 1 132 ? 6.042 -4.083 1.637 1.00 89.62 132 ILE A O 1
ATOM 1095 N N . HIS A 1 133 ? 5.410 -2.664 0.006 1.00 90.12 133 HIS A N 1
ATOM 1096 C CA . HIS A 1 133 ? 4.904 -1.658 0.930 1.00 90.12 133 HIS A CA 1
ATOM 1097 C C . HIS A 1 133 ? 3.518 -2.036 1.468 1.00 90.12 133 HIS A C 1
ATOM 1099 O O . HIS A 1 133 ? 3.326 -2.079 2.687 1.00 90.12 133 HIS A O 1
ATOM 1105 N N . ASP A 1 134 ? 2.586 -2.376 0.585 1.00 92.00 134 ASP A N 1
ATOM 1106 C CA . ASP A 1 134 ? 1.205 -2.696 0.947 1.00 92.00 134 ASP A CA 1
ATOM 1107 C C . ASP A 1 134 ? 1.115 -3.949 1.838 1.00 92.00 134 ASP A C 1
ATOM 1109 O O . ASP A 1 134 ? 0.306 -3.985 2.771 1.00 92.00 134 ASP A O 1
ATOM 1113 N N . ALA A 1 135 ? 2.009 -4.928 1.647 1.00 90.62 135 ALA A N 1
ATOM 1114 C CA . ALA A 1 135 ? 2.057 -6.162 2.430 1.00 90.62 135 ALA A CA 1
ATOM 1115 C C . ALA A 1 135 ? 2.145 -5.933 3.953 1.00 90.62 135 ALA A C 1
ATOM 1117 O O . ALA A 1 135 ? 1.463 -6.616 4.721 1.00 90.62 135 ALA A O 1
ATOM 1118 N N . SER A 1 136 ? 2.949 -4.968 4.427 1.00 92.94 136 SER A N 1
ATOM 1119 C CA . SER A 1 136 ? 3.023 -4.693 5.874 1.00 92.94 136 SER A CA 1
ATOM 1120 C C . SER A 1 136 ? 1.795 -3.956 6.398 1.00 92.94 136 SER A C 1
ATOM 1122 O O . SER A 1 136 ? 1.416 -4.113 7.560 1.00 92.94 136 SER A O 1
ATOM 1124 N N . ASP A 1 137 ? 1.186 -3.121 5.561 1.00 92.75 137 ASP A N 1
ATOM 1125 C CA . ASP A 1 137 ? 0.132 -2.196 5.974 1.00 92.75 137 ASP A CA 1
ATOM 1126 C C . ASP A 1 137 ? -1.176 -2.945 6.263 1.00 92.75 137 ASP A C 1
ATOM 1128 O O . ASP A 1 137 ? -1.962 -2.519 7.113 1.00 92.75 137 ASP A O 1
ATOM 1132 N N . VAL A 1 138 ? -1.348 -4.137 5.679 1.00 93.62 138 VAL A N 1
ATOM 1133 C CA . VAL A 1 138 ? -2.386 -5.100 6.079 1.00 93.62 138 VAL A CA 1
ATOM 1134 C C . VAL A 1 138 ? -2.301 -5.406 7.580 1.00 93.62 138 VAL A C 1
ATOM 1136 O O . VAL A 1 138 ? -3.309 -5.312 8.283 1.00 93.62 138 VAL A O 1
ATOM 1139 N N . PHE A 1 139 ? -1.111 -5.716 8.109 1.00 93.94 139 PHE A N 1
ATOM 1140 C CA . PHE A 1 139 ? -0.939 -6.036 9.534 1.00 93.94 139 PHE A CA 1
ATOM 1141 C C . PHE A 1 139 ? -1.207 -4.830 10.438 1.00 93.94 139 PHE A C 1
ATOM 1143 O O . PHE A 1 139 ? -1.789 -4.977 11.516 1.00 93.94 139 PHE A O 1
ATOM 1150 N N . LEU A 1 140 ? -0.839 -3.629 9.987 1.00 93.62 140 LEU A N 1
ATOM 1151 C CA . LEU A 1 140 ? -1.104 -2.386 10.710 1.00 93.62 140 LEU A CA 1
ATOM 1152 C C . LEU A 1 140 ? -2.608 -2.125 10.855 1.00 93.62 140 LEU A C 1
ATOM 1154 O O . LEU A 1 140 ? -3.082 -1.785 11.943 1.00 93.62 140 LEU A O 1
ATOM 1158 N N . GLU A 1 141 ? -3.375 -2.291 9.777 1.00 94.88 141 GLU A N 1
ATOM 1159 C CA . GLU A 1 141 ? -4.824 -2.089 9.814 1.00 94.88 141 GLU A CA 1
ATOM 1160 C C . GLU A 1 141 ? -5.531 -3.201 10.612 1.00 94.88 141 GLU A C 1
ATOM 1162 O O . GLU A 1 141 ? -6.412 -2.909 11.422 1.00 94.88 141 GLU A O 1
ATOM 1167 N N . LEU A 1 142 ? -5.077 -4.457 10.521 1.00 92.81 142 LEU A N 1
ATOM 1168 C CA . LEU A 1 142 ? -5.560 -5.543 11.390 1.00 92.81 142 LEU A CA 1
ATOM 1169 C C . LEU A 1 142 ? -5.328 -5.258 12.884 1.00 92.81 142 LEU A C 1
ATOM 1171 O O . LEU A 1 142 ? -6.210 -5.515 13.714 1.00 92.81 142 LEU A O 1
ATOM 1175 N N . GLY A 1 143 ? -4.178 -4.676 13.236 1.00 92.31 143 GLY A N 1
ATOM 1176 C CA . GLY A 1 143 ? -3.873 -4.264 14.606 1.00 92.31 143 GLY A CA 1
ATOM 1177 C C . GLY A 1 143 ? -4.829 -3.190 15.126 1.00 92.31 143 GLY A C 1
ATOM 1178 O O . GLY A 1 143 ? -5.376 -3.322 16.224 1.00 92.31 143 GLY A O 1
ATOM 1179 N N . LYS A 1 144 ? -5.120 -2.166 14.316 1.00 91.56 144 LYS A N 1
ATOM 1180 C CA . LYS A 1 144 ? -6.088 -1.109 14.660 1.00 91.56 144 LYS A CA 1
ATOM 1181 C C . LYS A 1 144 ? -7.497 -1.661 14.864 1.00 91.56 144 LYS A C 1
ATOM 1183 O O . LYS A 1 144 ? -8.126 -1.361 15.877 1.00 91.56 144 LYS A O 1
ATOM 1188 N N . ILE A 1 145 ? -7.980 -2.502 13.946 1.00 92.75 145 ILE A N 1
ATOM 1189 C CA . ILE A 1 145 ? -9.286 -3.181 14.047 1.00 92.75 145 ILE A CA 1
ATOM 1190 C C . ILE A 1 145 ? -9.377 -3.972 15.359 1.00 92.75 145 ILE A C 1
ATOM 1192 O O . ILE A 1 145 ? -10.377 -3.877 16.081 1.00 92.75 145 ILE A O 1
ATOM 1196 N N . SER A 1 146 ? -8.314 -4.703 15.703 1.00 90.06 146 SER A N 1
ATOM 1197 C CA . SER A 1 146 ? -8.224 -5.484 16.941 1.00 90.06 146 SER A CA 1
ATOM 1198 C C . SER A 1 146 ? -8.251 -4.592 18.186 1.00 90.06 146 SER A C 1
ATOM 1200 O O . SER A 1 146 ? -9.013 -4.868 19.119 1.00 90.06 146 SER A O 1
ATOM 1202 N N . LYS A 1 147 ? -7.514 -3.470 18.175 1.00 88.25 147 LYS A N 1
ATOM 1203 C CA . LYS A 1 147 ? -7.502 -2.499 19.280 1.00 88.25 147 LYS A CA 1
ATOM 1204 C C . LYS A 1 147 ? -8.868 -1.835 19.464 1.00 88.25 147 LYS A C 1
ATOM 1206 O O . LYS A 1 147 ? -9.357 -1.740 20.588 1.00 88.25 147 LYS A O 1
ATOM 1211 N N . TYR A 1 148 ? -9.547 -1.449 18.380 1.00 86.81 148 TYR A N 1
ATOM 1212 C CA . TYR A 1 148 ? -10.906 -0.897 18.459 1.00 86.81 148 TYR A CA 1
ATOM 1213 C C . TYR A 1 148 ? -11.933 -1.922 18.957 1.00 86.81 148 TYR A C 1
ATOM 1215 O O . TYR A 1 148 ? -12.873 -1.553 19.663 1.00 86.81 148 TYR A O 1
ATOM 1223 N N . SER A 1 149 ? -11.728 -3.204 18.665 1.00 85.38 149 SER A N 1
ATOM 1224 C CA . SER A 1 149 ? -12.582 -4.297 19.151 1.00 85.38 149 SER A CA 1
ATOM 1225 C C . SER A 1 149 ? -12.321 -4.678 20.616 1.00 85.38 149 SER A C 1
ATOM 1227 O O . SER A 1 149 ? -13.030 -5.518 21.159 1.00 85.38 149 SER A O 1
ATOM 1229 N N . GLY A 1 150 ? -11.299 -4.106 21.265 1.00 81.56 150 GLY A N 1
ATOM 1230 C CA . GLY A 1 150 ? -10.908 -4.470 22.634 1.00 81.56 150 GLY A CA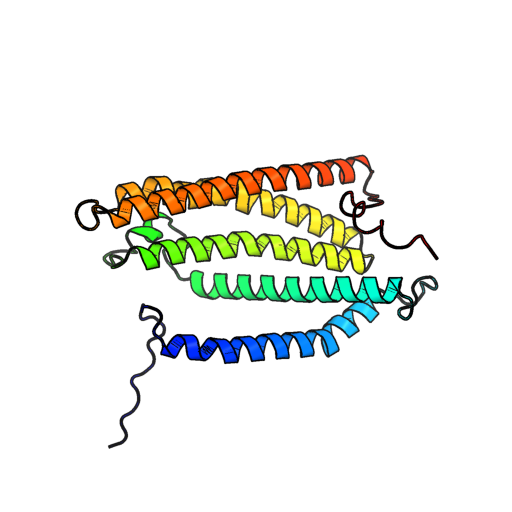 1
ATOM 1231 C C . GLY A 1 150 ? -10.217 -5.835 22.745 1.00 81.56 150 GLY A C 1
ATOM 1232 O O . GLY A 1 150 ? -10.125 -6.390 23.834 1.00 81.56 150 GLY A O 1
ATOM 1233 N N . HIS A 1 151 ? -9.745 -6.403 21.631 1.00 85.00 151 HIS A N 1
ATOM 1234 C CA . HIS A 1 151 ? -8.966 -7.642 21.622 1.00 85.00 151 HIS A CA 1
ATOM 1235 C C . HIS A 1 151 ? -7.472 -7.310 21.734 1.00 85.00 151 HIS A C 1
ATOM 1237 O O . HIS A 1 151 ? -6.755 -7.307 20.735 1.00 85.00 151 HIS A O 1
ATOM 1243 N N . GLU A 1 152 ? -7.010 -7.016 22.950 1.00 84.88 152 GLU A N 1
ATOM 1244 C CA . GLU A 1 152 ? -5.651 -6.499 23.192 1.00 84.88 152 GLU A CA 1
ATOM 1245 C C . GLU A 1 152 ? -4.552 -7.462 22.736 1.00 84.88 152 GLU A C 1
ATOM 1247 O O . GLU A 1 152 ? -3.650 -7.051 22.016 1.00 84.88 152 GLU A O 1
ATOM 1252 N N . LEU A 1 153 ? -4.701 -8.764 23.003 1.00 87.06 153 LEU A N 1
ATOM 1253 C CA . LEU A 1 153 ? -3.737 -9.771 22.549 1.00 87.06 153 LEU A CA 1
ATOM 1254 C C . LEU A 1 153 ? -3.592 -9.810 21.018 1.00 87.06 153 LEU A C 1
ATOM 1256 O O . LEU A 1 153 ? -2.484 -9.931 20.505 1.00 87.06 153 LEU A O 1
ATOM 1260 N N . LEU A 1 154 ? -4.696 -9.686 20.270 1.00 88.25 154 LEU A N 1
ATOM 1261 C CA . LEU A 1 154 ? -4.636 -9.650 18.803 1.00 88.25 154 LEU A CA 1
ATOM 1262 C C . LEU A 1 154 ? -4.019 -8.345 18.296 1.00 88.25 154 LEU A C 1
ATOM 1264 O O . LEU A 1 154 ? -3.318 -8.365 17.286 1.00 88.25 154 LEU A O 1
ATOM 1268 N N . ALA A 1 155 ? -4.259 -7.227 18.986 1.00 89.00 155 ALA A N 1
ATOM 1269 C CA . ALA A 1 155 ? -3.643 -5.948 18.657 1.00 89.00 155 ALA A CA 1
ATOM 1270 C C . ALA A 1 155 ? -2.120 -6.001 18.853 1.00 89.00 155 ALA A C 1
ATOM 1272 O O . ALA A 1 155 ? -1.385 -5.599 17.955 1.00 89.00 155 ALA A O 1
ATOM 1273 N N . ASP A 1 156 ? -1.659 -6.575 19.964 1.00 89.44 156 ASP A N 1
ATOM 1274 C CA . ASP A 1 156 ? -0.237 -6.702 20.290 1.00 89.44 156 ASP A CA 1
ATOM 1275 C C . ASP A 1 156 ? 0.491 -7.643 19.328 1.00 89.44 156 ASP A C 1
ATOM 1277 O O . ASP A 1 156 ? 1.549 -7.298 18.799 1.00 89.44 156 ASP A O 1
ATOM 1281 N N . VAL A 1 157 ? -0.100 -8.806 19.031 1.00 91.81 157 VAL A N 1
ATOM 1282 C CA . VAL A 1 157 ? 0.452 -9.745 18.043 1.00 91.81 157 VAL A CA 1
ATOM 1283 C C . VAL A 1 157 ? 0.512 -9.098 16.659 1.00 91.81 157 VAL A C 1
ATOM 1285 O O . VAL A 1 157 ? 1.547 -9.172 15.998 1.00 91.81 157 VAL A O 1
ATOM 1288 N N . SER A 1 158 ? -0.559 -8.426 16.226 1.00 91.81 158 SER A N 1
ATOM 1289 C CA . SER A 1 158 ? -0.585 -7.744 14.924 1.00 91.81 158 SER A CA 1
ATOM 1290 C C . SER A 1 158 ? 0.445 -6.618 14.855 1.00 91.81 158 SER A C 1
ATOM 1292 O O . SER A 1 158 ? 1.086 -6.445 13.822 1.00 91.81 158 SER A O 1
ATOM 1294 N N . PHE A 1 159 ? 0.648 -5.881 15.951 1.00 92.06 159 PHE A N 1
ATOM 1295 C CA . PHE A 1 159 ? 1.668 -4.841 16.028 1.00 92.06 159 PHE A CA 1
ATOM 1296 C C . PHE A 1 159 ? 3.085 -5.418 15.931 1.00 92.06 159 PHE A C 1
ATOM 1298 O O . PHE A 1 159 ? 3.900 -4.905 15.166 1.00 92.06 159 PHE A O 1
ATOM 1305 N N . LEU A 1 160 ? 3.375 -6.515 16.636 1.00 93.31 160 LEU A N 1
ATOM 1306 C CA . LEU A 1 160 ? 4.675 -7.178 16.545 1.00 93.31 160 LEU A CA 1
ATOM 1307 C C . LEU A 1 160 ? 4.945 -7.687 15.121 1.00 93.31 160 LEU A C 1
ATOM 1309 O O . LEU A 1 160 ? 6.009 -7.414 14.568 1.00 93.31 160 LEU A O 1
ATOM 1313 N N . VAL A 1 161 ? 3.968 -8.364 14.507 1.00 94.81 161 VAL A N 1
ATOM 1314 C CA . VAL A 1 161 ? 4.064 -8.845 13.118 1.00 94.81 161 VAL A CA 1
ATOM 1315 C C . VAL A 1 161 ? 4.247 -7.679 12.149 1.00 94.81 161 VAL A C 1
ATOM 1317 O O . VAL A 1 161 ? 5.092 -7.758 11.260 1.00 94.81 161 VAL A O 1
ATOM 1320 N N . PHE A 1 162 ? 3.526 -6.573 12.345 1.00 95.06 162 PHE A N 1
ATOM 1321 C CA . PHE A 1 162 ? 3.701 -5.356 11.560 1.00 95.06 162 PHE A CA 1
ATOM 1322 C C . PHE A 1 162 ? 5.143 -4.838 11.643 1.00 95.06 162 PHE A C 1
ATOM 1324 O O . PHE A 1 162 ? 5.785 -4.683 10.605 1.00 95.06 162 PHE A O 1
ATOM 1331 N N . VAL A 1 163 ? 5.689 -4.647 12.848 1.00 94.88 163 VAL A N 1
ATOM 1332 C CA . VAL A 1 163 ? 7.060 -4.144 13.031 1.00 94.88 163 VAL A CA 1
ATOM 1333 C C . VAL A 1 163 ? 8.090 -5.095 12.415 1.00 94.88 163 VAL A C 1
ATOM 1335 O O . VAL A 1 163 ? 8.993 -4.646 11.707 1.00 94.88 163 VAL A O 1
ATOM 1338 N N . SER A 1 164 ? 7.944 -6.407 12.624 1.00 94.44 164 SER A N 1
ATOM 1339 C CA . SER A 1 164 ? 8.818 -7.409 12.005 1.00 94.44 164 SER A CA 1
ATOM 1340 C C . SER A 1 164 ? 8.737 -7.369 10.476 1.00 94.44 164 SER A C 1
ATOM 1342 O O . SER A 1 164 ? 9.772 -7.308 9.812 1.00 94.44 164 SER A O 1
ATOM 1344 N N . SER A 1 165 ? 7.526 -7.341 9.911 1.00 94.62 165 SER A N 1
ATOM 1345 C CA . SER A 1 165 ? 7.319 -7.270 8.460 1.00 94.62 165 SER A CA 1
ATOM 1346 C C . SER A 1 165 ? 7.899 -5.986 7.863 1.00 94.62 165 SER A C 1
ATOM 1348 O O . SER A 1 165 ? 8.564 -6.050 6.834 1.00 94.62 165 SER A O 1
ATOM 1350 N N . TRP A 1 166 ? 7.754 -4.837 8.535 1.00 94.88 166 TRP A N 1
ATOM 1351 C CA . TRP A 1 166 ? 8.302 -3.559 8.083 1.00 94.88 166 TRP A CA 1
ATOM 1352 C C . TRP A 1 166 ? 9.825 -3.608 7.950 1.00 94.88 166 TRP A C 1
ATOM 1354 O O . TRP A 1 166 ? 10.372 -3.168 6.939 1.00 94.88 166 TRP A O 1
ATOM 1364 N N . VAL A 1 167 ? 10.521 -4.169 8.946 1.00 94.69 167 VAL A N 1
ATOM 1365 C CA . VAL A 1 167 ? 11.986 -4.308 8.903 1.00 94.69 167 VAL A CA 1
ATOM 1366 C C . VAL A 1 167 ? 12.408 -5.224 7.766 1.00 94.69 167 VAL A C 1
ATOM 1368 O O . VAL A 1 167 ? 13.246 -4.844 6.950 1.00 94.69 167 VAL A O 1
ATOM 1371 N N . LEU A 1 168 ? 11.815 -6.415 7.684 1.00 93.94 168 LEU A N 1
ATOM 1372 C CA . LEU A 1 168 ? 12.180 -7.393 6.663 1.00 93.94 168 LEU A CA 1
ATOM 1373 C C . LEU A 1 168 ? 11.947 -6.840 5.251 1.00 93.94 168 LEU A C 1
ATOM 1375 O O . LEU A 1 168 ? 12.836 -6.911 4.406 1.00 93.94 168 LEU A O 1
ATOM 1379 N N . LEU A 1 169 ? 10.785 -6.237 5.007 1.00 92.50 169 LEU A N 1
ATOM 1380 C CA . LEU A 1 169 ? 10.374 -5.784 3.680 1.00 92.50 169 LEU A CA 1
ATOM 1381 C C . LEU A 1 169 ? 11.056 -4.469 3.264 1.00 92.50 169 LEU A C 1
ATOM 1383 O O . LEU A 1 169 ? 11.565 -4.366 2.149 1.00 92.50 169 LEU A O 1
ATOM 1387 N N . ARG A 1 170 ? 11.128 -3.461 4.143 1.00 93.88 170 ARG A N 1
ATOM 1388 C CA . ARG A 1 170 ? 11.609 -2.112 3.770 1.00 93.88 170 ARG A CA 1
ATOM 1389 C C . ARG A 1 170 ? 13.044 -1.796 4.176 1.00 93.88 170 ARG A C 1
ATOM 1391 O O . ARG A 1 170 ? 13.667 -0.954 3.536 1.00 93.88 170 ARG A O 1
ATOM 1398 N N . LEU A 1 171 ? 13.575 -2.416 5.229 1.00 92.94 171 LEU A N 1
ATOM 1399 C CA . LEU A 1 171 ? 14.954 -2.172 5.683 1.00 92.94 171 LEU A CA 1
ATOM 1400 C C . LEU A 1 171 ? 15.940 -3.233 5.197 1.00 92.94 171 LEU A C 1
ATOM 1402 O O . LEU A 1 171 ? 17.134 -2.953 5.151 1.00 92.94 171 LEU A O 1
ATOM 1406 N N . ILE A 1 172 ? 15.462 -4.422 4.823 1.00 90.81 172 ILE A N 1
ATOM 1407 C CA . ILE A 1 172 ? 16.308 -5.484 4.273 1.00 90.81 172 ILE A CA 1
ATOM 1408 C C . ILE A 1 172 ? 15.997 -5.674 2.788 1.00 90.81 172 ILE A C 1
ATOM 1410 O O . ILE A 1 172 ? 16.819 -5.344 1.937 1.00 90.81 172 ILE A O 1
ATOM 1414 N N . TYR A 1 173 ? 14.799 -6.142 2.445 1.00 90.19 173 TYR A N 1
ATOM 1415 C CA . TYR A 1 173 ? 14.492 -6.515 1.066 1.00 90.19 173 TYR A CA 1
ATOM 1416 C C . TYR A 1 173 ? 14.568 -5.323 0.097 1.00 90.19 173 TYR A C 1
ATOM 1418 O O . TYR A 1 173 ? 15.269 -5.387 -0.908 1.00 90.19 173 TYR A O 1
ATOM 1426 N N . TYR A 1 174 ? 13.945 -4.191 0.430 1.00 90.25 174 TYR A N 1
ATOM 1427 C CA . TYR A 1 174 ? 13.997 -2.982 -0.397 1.00 90.25 174 TYR A CA 1
ATOM 1428 C C . TYR A 1 174 ? 15.431 -2.500 -0.728 1.00 90.25 174 TYR A C 1
ATOM 1430 O O . TYR A 1 174 ? 15.737 -2.367 -1.915 1.00 90.25 174 TYR A O 1
ATOM 1438 N N . PRO A 1 175 ? 16.349 -2.260 0.234 1.00 89.12 175 PRO A N 1
ATOM 1439 C CA . PRO A 1 175 ? 17.683 -1.777 -0.111 1.00 89.12 175 PRO A CA 1
ATOM 1440 C C . PRO A 1 175 ? 18.578 -2.832 -0.771 1.00 89.12 175 PRO A C 1
ATOM 1442 O O . PRO A 1 175 ? 19.295 -2.510 -1.717 1.00 89.12 175 PRO A O 1
ATOM 1445 N N . PHE A 1 176 ? 18.546 -4.085 -0.306 1.00 84.38 176 PHE A N 1
ATOM 1446 C CA . PHE A 1 176 ? 19.432 -5.123 -0.842 1.00 84.38 176 PHE A CA 1
ATOM 1447 C C . PHE A 1 176 ? 18.968 -5.673 -2.192 1.00 84.38 176 PHE A C 1
ATOM 1449 O O . PHE A 1 176 ? 19.791 -6.186 -2.944 1.00 84.38 176 PHE A O 1
ATOM 1456 N N . TRP A 1 177 ? 17.679 -5.560 -2.511 1.00 83.31 177 TRP A N 1
ATOM 1457 C CA . TRP A 1 177 ? 17.111 -6.109 -3.738 1.00 83.31 177 TRP A CA 1
ATOM 1458 C C . TRP A 1 177 ? 16.749 -5.006 -4.738 1.00 83.31 177 TRP A C 1
ATOM 1460 O O . TRP A 1 177 ? 17.304 -4.974 -5.834 1.00 83.31 177 TRP A O 1
ATOM 1470 N N . ILE A 1 178 ? 15.900 -4.043 -4.354 1.00 85.00 178 ILE A N 1
ATOM 1471 C CA . ILE A 1 178 ? 15.432 -2.985 -5.268 1.00 85.00 178 ILE A CA 1
ATOM 1472 C C . ILE A 1 178 ? 16.516 -1.936 -5.504 1.00 85.00 178 ILE A C 1
ATOM 1474 O O . ILE A 1 178 ? 16.887 -1.714 -6.653 1.00 85.00 178 ILE A O 1
ATOM 1478 N N . LEU A 1 179 ? 17.053 -1.311 -4.448 1.00 84.56 179 LEU A N 1
ATOM 1479 C CA . LEU A 1 179 ? 18.064 -0.255 -4.621 1.00 84.56 179 LEU A CA 1
ATOM 1480 C C . LEU A 1 179 ? 19.348 -0.789 -5.257 1.00 84.56 179 LEU A C 1
ATOM 1482 O O . LEU A 1 179 ? 19.960 -0.097 -6.071 1.00 84.56 179 LEU A O 1
ATOM 1486 N N . TRP A 1 180 ? 19.747 -2.018 -4.917 1.00 83.12 180 TRP A N 1
ATOM 1487 C CA . TRP A 1 180 ? 20.864 -2.685 -5.581 1.00 83.12 180 TRP A CA 1
ATOM 1488 C C . TRP A 1 180 ? 20.596 -2.865 -7.077 1.00 83.12 180 TRP A C 1
ATOM 1490 O O . TRP A 1 180 ? 21.420 -2.465 -7.903 1.00 83.12 180 TRP A O 1
ATOM 1500 N N . SER A 1 181 ? 19.424 -3.398 -7.435 1.00 80.12 181 SER A N 1
ATOM 1501 C CA . SER A 1 181 ? 19.045 -3.603 -8.832 1.00 80.12 181 SER A CA 1
ATOM 1502 C C . SER A 1 181 ? 18.996 -2.282 -9.611 1.00 80.12 181 SER A C 1
ATOM 1504 O O . SER A 1 181 ? 19.607 -2.167 -10.675 1.00 80.12 181 SER A O 1
ATOM 1506 N N . THR A 1 182 ? 18.369 -1.237 -9.063 1.00 79.12 182 THR A N 1
ATOM 1507 C CA . THR A 1 182 ? 18.222 0.055 -9.754 1.00 79.12 182 THR A CA 1
ATOM 1508 C C . THR A 1 182 ? 19.511 0.863 -9.839 1.00 79.12 182 THR A C 1
ATOM 1510 O O . THR A 1 182 ? 19.659 1.639 -10.780 1.00 79.12 182 THR A O 1
ATOM 1513 N N . SER A 1 183 ? 20.433 0.704 -8.885 1.00 78.56 183 SER A N 1
ATOM 1514 C CA . SER A 1 183 ? 21.687 1.474 -8.838 1.00 78.56 183 SER A CA 1
ATOM 1515 C C . SER A 1 183 ? 22.834 0.786 -9.580 1.00 78.56 183 SER A C 1
ATOM 1517 O O . SER A 1 183 ? 23.654 1.459 -10.199 1.00 78.56 183 SER A O 1
ATOM 1519 N N . TYR A 1 184 ? 22.918 -0.547 -9.529 1.00 72.81 184 TYR A N 1
ATOM 1520 C CA . TYR A 1 184 ? 24.036 -1.295 -10.115 1.00 72.81 184 TYR A CA 1
ATOM 1521 C C . TYR A 1 184 ? 23.655 -2.024 -11.407 1.00 72.81 184 TYR A C 1
ATOM 1523 O O . TYR A 1 184 ? 24.348 -1.881 -12.415 1.00 72.81 184 TYR A O 1
ATOM 1531 N N . GLU A 1 185 ? 22.554 -2.781 -11.425 1.00 68.69 185 GLU A N 1
ATOM 1532 C CA . GLU A 1 185 ? 22.203 -3.613 -12.589 1.00 68.69 185 GLU A CA 1
ATOM 1533 C C . GLU A 1 185 ? 21.728 -2.772 -13.786 1.00 68.69 185 GLU A C 1
ATOM 1535 O O . GLU A 1 185 ? 22.058 -3.079 -14.935 1.00 68.69 185 GLU A O 1
ATOM 1540 N N . VAL A 1 186 ? 21.031 -1.661 -13.531 1.00 70.88 186 VAL A N 1
ATOM 1541 C CA . VAL A 1 186 ? 20.607 -0.700 -14.568 1.00 70.88 186 VAL A CA 1
ATOM 1542 C C . VAL A 1 186 ? 21.793 -0.099 -15.309 1.00 70.88 186 VAL A C 1
ATOM 1544 O O . VAL A 1 186 ? 21.789 -0.010 -16.534 1.00 70.88 186 VAL A O 1
ATOM 1547 N N . VAL A 1 187 ? 22.834 0.304 -14.579 1.00 64.81 187 VAL A N 1
ATOM 1548 C CA . VAL A 1 187 ? 24.006 0.977 -15.160 1.00 64.81 187 VAL A CA 1
ATOM 1549 C C . VAL A 1 187 ? 24.803 0.033 -16.058 1.00 64.81 187 VAL A C 1
ATOM 1551 O O . VAL A 1 187 ? 25.397 0.484 -17.036 1.00 64.81 187 VAL A O 1
ATOM 1554 N N . LEU A 1 188 ? 24.792 -1.265 -15.744 1.00 60.16 188 LEU A N 1
ATOM 1555 C CA . LEU A 1 188 ? 25.464 -2.312 -16.517 1.00 60.16 188 LEU A CA 1
ATOM 1556 C C . LEU A 1 188 ? 24.691 -2.725 -17.778 1.00 60.16 188 LEU A C 1
ATOM 1558 O O . LEU A 1 188 ? 25.285 -3.283 -18.695 1.00 60.16 188 LEU A O 1
ATOM 1562 N N . THR A 1 189 ? 23.383 -2.470 -17.825 1.00 62.00 189 THR A N 1
ATOM 1563 C CA . THR A 1 189 ? 22.487 -2.914 -18.909 1.00 62.00 189 THR A CA 1
ATOM 1564 C C . THR A 1 189 ? 21.969 -1.769 -19.781 1.00 62.00 189 THR A C 1
ATOM 1566 O O . THR A 1 189 ? 21.423 -2.007 -20.859 1.00 62.00 189 THR A O 1
ATOM 1569 N N . LEU A 1 190 ? 22.143 -0.517 -19.346 1.00 63.34 190 LEU A N 1
ATOM 1570 C CA . LEU A 1 190 ? 21.827 0.668 -20.134 1.00 63.34 190 LEU A CA 1
ATOM 1571 C C . LEU A 1 190 ? 22.835 0.848 -21.268 1.00 63.34 190 LEU A C 1
ATOM 1573 O O . LEU A 1 190 ? 23.989 1.221 -21.051 1.00 63.34 190 LEU A O 1
ATOM 1577 N N . ASP A 1 191 ? 22.352 0.678 -22.493 1.00 62.16 191 ASP A N 1
ATOM 1578 C CA . ASP A 1 191 ? 23.056 1.108 -23.693 1.00 62.16 191 ASP A CA 1
ATOM 1579 C C . ASP A 1 191 ? 23.088 2.648 -23.752 1.00 62.16 191 ASP A C 1
ATOM 1581 O O . ASP A 1 191 ? 22.156 3.314 -24.222 1.00 62.16 191 ASP A O 1
ATOM 1585 N N . LYS A 1 192 ? 24.163 3.221 -23.195 1.00 58.00 192 LYS A N 1
ATOM 1586 C CA . LYS A 1 192 ? 24.402 4.672 -23.110 1.00 58.00 192 LYS A CA 1
ATOM 1587 C C . LYS A 1 192 ? 24.494 5.333 -24.487 1.00 58.00 192 LYS A C 1
ATOM 1589 O O . LYS A 1 192 ? 24.348 6.551 -24.576 1.00 58.00 192 LYS A O 1
ATOM 1594 N N . GLU A 1 193 ? 24.713 4.565 -25.554 1.00 56.81 193 GLU A N 1
ATOM 1595 C CA . GLU A 1 193 ? 24.818 5.112 -26.905 1.00 56.81 193 GLU A CA 1
ATOM 1596 C C . GLU A 1 193 ? 23.454 5.441 -27.518 1.00 56.81 193 GLU A C 1
ATOM 1598 O O . GLU A 1 193 ? 23.339 6.437 -28.235 1.00 56.81 193 GLU A O 1
ATOM 1603 N N . LYS A 1 194 ? 22.409 4.671 -27.181 1.00 60.34 194 LYS A N 1
ATOM 1604 C CA . LYS A 1 194 ? 21.059 4.820 -27.749 1.00 60.34 194 LYS A CA 1
ATOM 1605 C C . LYS A 1 194 ? 20.254 5.976 -27.134 1.00 60.34 194 LYS A C 1
ATOM 1607 O O . LYS A 1 194 ? 19.427 6.566 -27.819 1.00 60.34 194 LYS A O 1
ATOM 1612 N N . HIS A 1 195 ? 20.508 6.331 -25.869 1.00 61.50 195 HIS A N 1
ATOM 1613 C CA . HIS A 1 195 ? 19.789 7.393 -25.139 1.00 61.50 195 HIS A CA 1
ATOM 1614 C C . HIS A 1 195 ? 20.756 8.334 -24.404 1.00 61.50 195 HIS A C 1
ATOM 1616 O O . HIS A 1 195 ? 20.743 8.421 -23.176 1.00 61.50 195 HIS A O 1
ATOM 1622 N N . LYS A 1 196 ? 21.609 9.042 -25.157 1.00 59.41 196 LYS A N 1
ATOM 1623 C CA . LYS A 1 196 ? 22.714 9.856 -24.610 1.00 59.41 196 LYS A CA 1
ATOM 1624 C C . LYS A 1 196 ? 22.299 10.946 -23.609 1.00 59.41 196 LYS A C 1
ATOM 1626 O O . LYS A 1 196 ? 23.105 11.280 -22.747 1.00 59.41 196 LYS A O 1
ATOM 1631 N N . PHE A 1 197 ? 21.081 11.488 -23.710 1.00 63.03 197 PHE A N 1
ATOM 1632 C CA . PHE A 1 197 ? 20.612 12.589 -22.853 1.00 63.03 197 PHE A CA 1
ATOM 1633 C C . PHE A 1 197 ? 19.505 12.172 -21.880 1.00 63.03 197 PHE A C 1
ATOM 1635 O O . PHE A 1 197 ? 19.656 12.362 -20.675 1.00 63.03 197 PHE A O 1
ATOM 1642 N N . ASP A 1 198 ? 18.432 11.553 -22.370 1.00 68.00 198 ASP A N 1
ATOM 1643 C CA . ASP A 1 198 ? 17.263 11.260 -21.531 1.00 68.00 198 ASP A CA 1
ATOM 1644 C C . ASP A 1 198 ? 17.502 10.107 -20.540 1.00 68.00 198 ASP A C 1
ATOM 1646 O O . ASP A 1 198 ? 17.044 10.150 -19.398 1.00 68.00 198 ASP A O 1
ATOM 1650 N N . GLY A 1 199 ? 18.269 9.086 -20.940 1.00 70.56 199 GLY A N 1
ATOM 1651 C CA . GLY A 1 199 ? 18.524 7.892 -20.125 1.00 70.56 199 GLY A CA 1
ATOM 1652 C C . GLY A 1 199 ? 19.189 8.198 -18.773 1.00 70.56 199 GLY A C 1
ATOM 1653 O O . GLY A 1 199 ? 18.643 7.813 -17.735 1.00 70.56 199 GLY A O 1
ATOM 1654 N N . PRO A 1 200 ? 20.330 8.916 -18.749 1.00 75.88 200 PRO A N 1
ATOM 1655 C CA . PRO A 1 200 ? 20.994 9.299 -17.504 1.00 75.88 200 PRO A CA 1
ATOM 1656 C C . PRO A 1 200 ? 20.110 10.143 -16.578 1.00 75.88 200 PRO A C 1
ATOM 1658 O O . PRO A 1 200 ? 20.117 9.921 -15.370 1.00 75.88 200 PRO A O 1
ATOM 1661 N N . ILE A 1 201 ? 19.324 11.079 -17.122 1.00 79.50 201 ILE A N 1
ATOM 1662 C CA . ILE A 1 201 ? 18.457 11.956 -16.320 1.00 79.50 201 ILE A CA 1
ATOM 1663 C C . ILE A 1 201 ? 17.401 11.130 -15.579 1.00 79.50 201 ILE A C 1
ATOM 1665 O O . ILE A 1 201 ? 17.289 11.246 -14.356 1.00 79.50 201 ILE A O 1
ATOM 1669 N N . TYR A 1 202 ? 16.670 10.258 -16.286 1.00 77.88 202 TYR A N 1
ATOM 1670 C CA . TYR A 1 202 ? 15.666 9.393 -15.658 1.00 77.88 202 TYR A CA 1
ATOM 1671 C C . TYR A 1 202 ? 16.284 8.478 -14.600 1.00 77.88 202 TYR A C 1
ATOM 1673 O O . TYR A 1 202 ? 15.727 8.339 -13.513 1.00 77.88 202 TYR A O 1
ATOM 1681 N N . TYR A 1 203 ? 17.464 7.921 -14.879 1.00 80.56 203 TYR A N 1
ATOM 1682 C CA . TYR A 1 203 ? 18.203 7.091 -13.933 1.00 80.56 203 TYR A CA 1
ATOM 1683 C C . TYR A 1 203 ? 18.535 7.829 -12.625 1.00 80.56 203 TYR A C 1
ATOM 1685 O O . TYR A 1 203 ? 18.268 7.303 -11.542 1.00 80.56 203 TYR A O 1
ATOM 1693 N N . TYR A 1 204 ? 19.112 9.035 -12.702 1.00 84.56 204 TYR A N 1
ATOM 1694 C CA . TYR A 1 204 ? 19.520 9.778 -11.505 1.00 84.56 204 TYR A CA 1
ATOM 1695 C C . TYR A 1 204 ? 18.320 10.271 -10.703 1.00 84.56 204 TYR A C 1
ATOM 1697 O O . TYR A 1 204 ? 18.311 10.118 -9.483 1.00 84.56 204 TYR A O 1
ATOM 1705 N N . VAL A 1 205 ? 17.297 10.816 -11.370 1.00 87.81 205 VAL A N 1
ATOM 1706 C CA . VAL A 1 205 ? 16.070 11.270 -10.697 1.00 87.81 205 VAL A CA 1
ATOM 1707 C C . VAL A 1 205 ? 15.411 10.098 -9.975 1.00 87.81 205 VAL A C 1
ATOM 1709 O O . VAL A 1 205 ? 15.130 10.199 -8.783 1.00 87.81 205 VAL A O 1
ATOM 1712 N N . PHE A 1 206 ? 15.236 8.964 -10.656 1.00 84.38 206 PHE A N 1
ATOM 1713 C CA . PHE A 1 206 ? 14.613 7.783 -10.066 1.00 84.38 206 PHE A CA 1
ATOM 1714 C C . PHE A 1 206 ? 15.399 7.261 -8.855 1.00 84.38 206 PHE A C 1
ATOM 1716 O O . PHE A 1 206 ? 14.820 7.081 -7.787 1.00 84.38 206 PHE A O 1
ATOM 1723 N N . ASN A 1 207 ? 16.723 7.100 -8.966 1.00 87.00 207 ASN A N 1
ATOM 1724 C CA . ASN A 1 207 ? 17.534 6.622 -7.844 1.00 87.00 207 ASN A CA 1
ATOM 1725 C C . ASN A 1 207 ? 17.556 7.610 -6.667 1.00 87.00 207 ASN A C 1
ATOM 1727 O O . ASN A 1 207 ? 17.447 7.173 -5.524 1.00 87.00 207 ASN A O 1
ATOM 1731 N N . ILE A 1 208 ? 17.624 8.928 -6.903 1.00 91.69 208 ILE A N 1
ATOM 1732 C CA . ILE A 1 208 ? 17.532 9.927 -5.821 1.00 91.69 208 ILE A CA 1
ATOM 1733 C C . ILE A 1 208 ? 16.198 9.797 -5.080 1.00 91.69 208 ILE A C 1
ATOM 1735 O O . ILE A 1 208 ? 16.187 9.789 -3.848 1.00 91.69 208 ILE A O 1
ATOM 1739 N N . LEU A 1 209 ? 15.085 9.639 -5.806 1.00 91.38 209 LEU A N 1
ATOM 1740 C CA . LEU A 1 209 ? 13.776 9.406 -5.196 1.00 91.38 209 LEU A CA 1
ATOM 1741 C C . LEU A 1 209 ? 13.780 8.125 -4.345 1.00 91.38 209 LEU A C 1
ATOM 1743 O O . LEU A 1 209 ? 13.356 8.164 -3.190 1.00 91.38 209 LEU A O 1
ATOM 1747 N N . LEU A 1 210 ? 14.323 7.017 -4.854 1.00 91.25 210 LEU A N 1
ATOM 1748 C CA . LEU A 1 210 ? 14.379 5.755 -4.109 1.00 91.25 210 LEU A CA 1
ATOM 1749 C C . LEU A 1 210 ? 15.264 5.831 -2.851 1.00 91.25 210 LEU A C 1
ATOM 1751 O O . LEU A 1 210 ? 14.888 5.299 -1.801 1.00 91.25 210 LEU A O 1
ATOM 1755 N N . PHE A 1 211 ? 16.410 6.514 -2.918 1.00 92.38 211 PHE A N 1
ATOM 1756 C CA . PHE A 1 211 ? 17.258 6.755 -1.746 1.00 92.38 211 PHE A CA 1
ATOM 1757 C C . PHE A 1 211 ? 16.574 7.673 -0.731 1.00 92.38 211 PHE A C 1
ATOM 1759 O O . PHE A 1 211 ? 16.637 7.409 0.470 1.00 92.38 211 PHE A O 1
ATOM 1766 N N . SER A 1 212 ? 15.870 8.713 -1.187 1.00 94.44 212 SER A N 1
ATOM 1767 C CA . SER A 1 212 ? 15.092 9.578 -0.293 1.00 94.44 212 SER A CA 1
ATOM 1768 C C . SER A 1 212 ? 13.997 8.797 0.441 1.00 94.44 212 SER A C 1
ATOM 1770 O O . SER A 1 212 ? 13.784 8.997 1.638 1.00 94.44 212 SER A O 1
ATOM 1772 N N . LEU A 1 213 ? 13.375 7.824 -0.230 1.00 93.12 213 LEU A N 1
ATOM 1773 C CA . LEU A 1 213 ? 12.393 6.958 0.403 1.00 93.12 213 LEU A CA 1
ATOM 1774 C C . LEU A 1 213 ? 13.025 6.013 1.435 1.00 93.12 213 LEU A C 1
ATOM 1776 O O . LEU A 1 213 ? 12.434 5.786 2.488 1.00 93.12 213 LEU A O 1
ATOM 1780 N N . LEU A 1 214 ? 14.248 5.519 1.202 1.00 94.31 214 LEU A N 1
ATOM 1781 C CA . LEU A 1 214 ? 14.979 4.750 2.217 1.00 94.31 214 LEU A CA 1
ATOM 1782 C C . LEU A 1 214 ? 15.194 5.569 3.497 1.00 94.31 214 LEU A C 1
ATOM 1784 O O . LEU A 1 214 ? 14.994 5.053 4.596 1.00 94.31 214 LEU A O 1
ATOM 1788 N N . VAL A 1 215 ? 15.563 6.847 3.365 1.00 95.81 215 VAL A N 1
ATOM 1789 C CA . VAL A 1 215 ? 15.711 7.751 4.519 1.00 95.81 215 VAL A CA 1
ATOM 1790 C C . VAL A 1 215 ? 14.390 7.868 5.281 1.00 95.81 215 VAL A C 1
ATOM 1792 O O . VAL A 1 215 ? 14.377 7.768 6.510 1.00 95.81 215 VAL A O 1
ATOM 1795 N N . LEU A 1 216 ? 13.268 7.996 4.566 1.00 94.69 216 LEU A N 1
ATOM 1796 C CA . LEU A 1 216 ? 11.940 8.015 5.174 1.00 94.69 216 LEU A CA 1
ATOM 1797 C C . LEU A 1 216 ? 11.629 6.693 5.904 1.00 94.69 216 LEU A C 1
ATOM 1799 O O . LEU A 1 216 ? 11.130 6.724 7.027 1.00 94.69 216 LEU A O 1
ATOM 1803 N N . HIS A 1 217 ? 11.973 5.533 5.336 1.00 94.19 217 HIS A N 1
ATOM 1804 C CA . HIS A 1 217 ? 11.801 4.236 6.004 1.00 94.19 217 HIS A CA 1
ATOM 1805 C C . HIS A 1 217 ? 12.589 4.122 7.306 1.00 94.19 217 HIS A C 1
ATOM 1807 O O . HIS A 1 217 ? 12.052 3.616 8.293 1.00 94.19 217 HIS A O 1
ATOM 1813 N N . ILE A 1 218 ? 13.831 4.613 7.325 1.00 94.88 218 ILE A N 1
ATOM 1814 C CA . ILE A 1 218 ? 14.660 4.646 8.535 1.00 94.88 218 ILE A CA 1
ATOM 1815 C C . ILE A 1 218 ? 14.015 5.554 9.588 1.00 94.88 218 ILE A C 1
ATOM 1817 O O . ILE A 1 218 ? 13.929 5.172 10.755 1.00 94.88 218 ILE A O 1
ATOM 1821 N N . TYR A 1 219 ? 13.503 6.721 9.188 1.00 94.69 219 TYR A N 1
ATOM 1822 C CA . TYR A 1 219 ? 12.786 7.620 10.095 1.00 94.69 219 TYR A CA 1
ATOM 1823 C C . TYR A 1 219 ? 11.560 6.943 10.730 1.00 94.69 219 TYR A C 1
ATOM 1825 O O . TYR A 1 219 ? 11.423 6.927 11.956 1.00 94.69 219 TYR A O 1
ATOM 1833 N N . TRP A 1 220 ? 10.696 6.322 9.920 1.00 93.56 220 TRP A N 1
ATOM 1834 C CA . TRP A 1 220 ? 9.523 5.603 10.428 1.00 93.56 220 TRP A CA 1
ATOM 1835 C C . TRP A 1 220 ? 9.907 4.432 11.328 1.00 93.56 220 TRP A C 1
ATOM 1837 O O . TRP A 1 220 ? 9.283 4.236 12.370 1.00 93.56 220 TRP A O 1
ATOM 1847 N N . TRP A 1 221 ? 10.955 3.686 10.971 1.00 94.69 221 TRP A N 1
ATOM 1848 C CA . TRP A 1 221 ? 11.500 2.619 11.808 1.00 94.69 221 TRP A CA 1
ATOM 1849 C C . TRP A 1 221 ? 11.881 3.116 13.199 1.00 94.69 221 TRP A C 1
ATOM 1851 O O . TRP A 1 221 ? 11.489 2.500 14.187 1.00 94.69 221 TRP A O 1
ATOM 1861 N N . VAL A 1 222 ? 12.566 4.257 13.299 1.00 94.06 222 VAL A N 1
ATOM 1862 C CA . VAL A 1 222 ? 12.911 4.850 14.598 1.00 94.06 222 VAL A CA 1
ATOM 1863 C C . VAL A 1 222 ? 11.652 5.161 15.415 1.00 94.06 222 VAL A C 1
ATOM 1865 O O . VAL A 1 222 ? 11.625 4.882 16.615 1.00 94.06 222 VAL A O 1
ATOM 1868 N N . LEU A 1 223 ? 10.589 5.686 14.795 1.00 90.88 223 LEU A N 1
ATOM 1869 C CA . LEU A 1 223 ? 9.318 5.941 15.487 1.00 90.88 223 LEU A CA 1
ATOM 1870 C C . LEU A 1 223 ? 8.662 4.649 15.995 1.00 90.88 223 LEU A C 1
ATOM 1872 O O . LEU A 1 223 ? 8.268 4.579 17.160 1.00 90.88 223 LEU A O 1
ATOM 1876 N N . MET A 1 224 ? 8.584 3.618 15.154 1.00 92.19 224 MET A N 1
ATOM 1877 C CA . MET A 1 224 ? 8.000 2.329 15.535 1.00 92.19 224 MET A CA 1
ATOM 1878 C C . MET A 1 224 ? 8.816 1.622 16.611 1.00 92.19 224 MET A C 1
ATOM 1880 O O . MET A 1 224 ? 8.242 1.097 17.560 1.00 92.19 224 MET A O 1
ATOM 1884 N N . TYR A 1 225 ? 10.144 1.659 16.516 1.00 92.94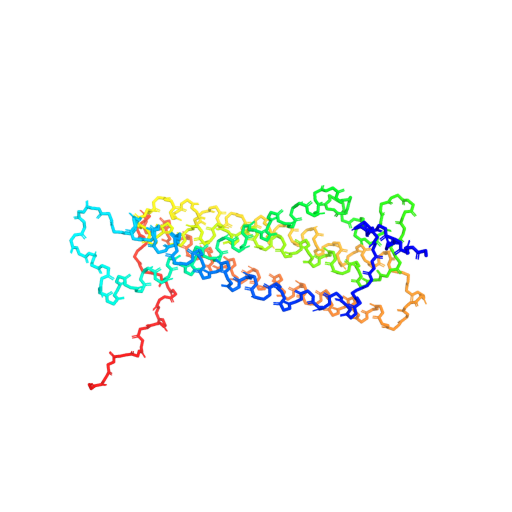 225 TYR A N 1
ATOM 1885 C CA . TYR A 1 225 ? 11.031 1.094 17.526 1.00 92.94 225 TYR A CA 1
ATOM 1886 C C . TYR A 1 225 ? 10.839 1.779 18.882 1.00 92.94 225 TYR A C 1
ATOM 1888 O O . TYR A 1 225 ? 10.709 1.108 19.904 1.00 92.94 225 TYR A O 1
ATOM 1896 N N . ARG A 1 226 ? 10.736 3.117 18.906 1.00 90.88 226 ARG A N 1
ATOM 1897 C CA . ARG A 1 226 ? 10.421 3.864 20.136 1.00 90.88 226 ARG A CA 1
ATOM 1898 C C . ARG A 1 226 ? 9.081 3.439 20.735 1.00 90.88 226 ARG A C 1
ATOM 1900 O O . ARG A 1 226 ? 8.979 3.341 21.957 1.00 90.88 226 ARG A O 1
ATOM 1907 N N . MET A 1 227 ? 8.072 3.188 19.902 1.00 88.56 227 MET A N 1
ATOM 1908 C CA . MET A 1 227 ? 6.769 2.700 20.360 1.00 88.56 227 MET A CA 1
ATOM 1909 C C . MET A 1 227 ? 6.851 1.265 20.901 1.00 88.56 227 MET A C 1
ATOM 1911 O O . MET A 1 227 ? 6.340 1.000 21.985 1.00 88.56 227 MET A O 1
ATOM 1915 N N . LEU A 1 228 ? 7.570 0.373 20.214 1.00 89.88 228 LEU A N 1
ATOM 1916 C CA . LEU A 1 228 ? 7.790 -1.012 20.639 1.00 89.88 228 LEU A CA 1
ATOM 1917 C C . LEU A 1 228 ? 8.504 -1.089 21.994 1.00 89.88 228 LEU A C 1
ATOM 1919 O O . LEU A 1 228 ? 8.064 -1.810 22.886 1.00 89.88 228 LEU A O 1
ATOM 1923 N N . VAL A 1 229 ? 9.577 -0.313 22.178 1.00 89.44 229 VAL A N 1
ATOM 1924 C CA . VAL A 1 229 ? 10.312 -0.255 23.450 1.00 89.44 229 VAL A CA 1
ATOM 1925 C C . VAL A 1 229 ? 9.401 0.218 24.579 1.00 89.44 229 VAL A C 1
ATOM 1927 O O . VAL A 1 229 ? 9.401 -0.382 25.651 1.00 89.44 229 VAL A O 1
ATOM 1930 N N . LYS A 1 230 ? 8.582 1.250 24.343 1.00 85.69 230 LYS A N 1
ATOM 1931 C CA . LYS A 1 230 ? 7.603 1.714 25.335 1.00 85.69 230 LYS A CA 1
ATOM 1932 C C . LYS A 1 230 ? 6.595 0.624 25.694 1.00 85.69 230 LYS A C 1
ATOM 1934 O O . LYS A 1 230 ? 6.369 0.395 26.872 1.00 85.69 230 LYS A O 1
ATOM 1939 N N . GLN A 1 231 ? 6.053 -0.090 24.711 1.00 83.31 231 GLN A N 1
ATOM 1940 C CA . GLN A 1 231 ? 5.099 -1.174 24.952 1.00 83.31 231 GLN A CA 1
ATOM 1941 C C . GLN A 1 231 ? 5.691 -2.319 25.791 1.00 83.31 231 GLN A C 1
ATOM 1943 O O . GLN A 1 231 ? 5.014 -2.843 26.677 1.00 83.31 231 GLN A O 1
ATOM 1948 N N . ILE A 1 232 ? 6.961 -2.669 25.564 1.00 84.88 232 ILE A N 1
ATOM 1949 C CA . ILE A 1 232 ? 7.674 -3.689 26.349 1.00 84.88 232 ILE A CA 1
ATOM 1950 C C . ILE A 1 232 ? 7.958 -3.188 27.776 1.00 84.88 232 ILE A C 1
ATOM 1952 O O . ILE A 1 232 ? 7.733 -3.921 28.738 1.00 84.88 232 ILE A O 1
ATOM 1956 N N . LEU A 1 233 ? 8.422 -1.941 27.930 1.00 82.44 233 LEU A N 1
ATOM 1957 C CA . LEU A 1 233 ? 8.742 -1.348 29.236 1.00 82.44 233 LEU A CA 1
ATOM 1958 C C . LEU A 1 233 ? 7.501 -1.123 30.110 1.00 82.44 233 LEU A C 1
ATOM 1960 O O . LEU A 1 233 ? 7.575 -1.285 31.325 1.00 82.44 233 LEU A O 1
ATOM 1964 N N . SER A 1 234 ? 6.358 -0.799 29.506 1.00 76.75 234 SER A N 1
ATOM 1965 C CA . SER A 1 234 ? 5.072 -0.634 30.194 1.00 76.75 234 SER A CA 1
ATOM 1966 C C . SER A 1 234 ? 4.394 -1.965 30.562 1.00 76.75 234 SER A C 1
ATOM 1968 O O . SER A 1 234 ? 3.229 -1.976 30.957 1.00 76.75 234 SER A O 1
ATOM 1970 N N . GLY A 1 235 ? 5.089 -3.103 30.429 1.00 64.81 235 GLY A N 1
ATOM 1971 C CA . GLY A 1 235 ? 4.575 -4.417 30.826 1.00 64.81 235 GLY A CA 1
ATOM 1972 C C . GLY A 1 235 ? 3.357 -4.879 30.019 1.00 64.81 235 GLY A C 1
ATOM 1973 O O . GLY A 1 235 ? 2.508 -5.587 30.555 1.00 64.81 235 GLY A O 1
ATOM 1974 N N . GLY A 1 236 ? 3.232 -4.445 28.759 1.00 57.16 236 GLY A N 1
ATOM 1975 C CA . GLY A 1 236 ? 2.094 -4.772 27.893 1.00 57.16 236 GLY A CA 1
ATOM 1976 C C . GLY A 1 236 ? 0.841 -3.909 28.101 1.00 57.16 236 GLY A C 1
ATOM 1977 O O . GLY A 1 236 ? -0.070 -3.978 27.285 1.00 57.16 236 GLY A O 1
ATOM 1978 N N . HIS A 1 237 ? 0.791 -3.038 29.117 1.00 47.00 237 HIS A N 1
ATOM 1979 C CA . HIS A 1 237 ? -0.289 -2.055 29.264 1.00 47.00 237 HIS A CA 1
ATOM 1980 C C . HIS A 1 237 ? 0.100 -0.730 28.599 1.00 47.00 237 HIS A C 1
ATOM 1982 O O . HIS A 1 237 ? 0.733 0.134 29.204 1.00 47.00 237 HIS A O 1
ATOM 1988 N N . VAL A 1 238 ? -0.290 -0.554 27.335 1.00 51.50 238 VAL A N 1
ATOM 1989 C CA . VAL A 1 238 ? -0.167 0.735 26.636 1.00 51.50 238 VAL A CA 1
ATOM 1990 C C . VAL A 1 238 ? -1.427 1.559 26.888 1.00 51.50 238 VAL A C 1
ATOM 1992 O O . VAL A 1 238 ? -2.444 1.394 26.210 1.00 51.50 238 VAL A O 1
ATOM 1995 N N . GLY A 1 239 ? -1.334 2.431 27.892 1.00 43.44 239 GLY A N 1
ATOM 1996 C CA . GLY A 1 239 ? -2.152 3.632 28.011 1.00 43.44 239 GLY A CA 1
ATOM 1997 C C . GLY A 1 239 ? -1.538 4.750 27.168 1.00 43.44 239 GLY A C 1
ATOM 1998 O O . GLY A 1 239 ? -0.362 5.063 27.324 1.00 43.44 239 GLY A O 1
ATOM 1999 N N . ASP A 1 240 ? -2.364 5.277 26.272 1.00 44.94 240 ASP A N 1
ATOM 2000 C CA . ASP A 1 240 ? -2.226 6.468 25.437 1.00 44.94 240 ASP A CA 1
ATOM 2001 C C . ASP A 1 240 ? -1.017 6.597 24.489 1.00 44.94 240 ASP A C 1
ATOM 2003 O O . ASP A 1 240 ? 0.149 6.789 24.832 1.00 44.94 240 ASP A O 1
ATOM 2007 N N . ASP A 1 241 ? -1.383 6.509 23.211 1.00 50.16 241 ASP A N 1
ATOM 2008 C CA . ASP A 1 241 ? -0.583 6.731 22.018 1.00 50.16 241 ASP A CA 1
ATOM 2009 C C . ASP A 1 241 ? 0.056 8.134 22.044 1.00 50.16 241 ASP A C 1
ATOM 2011 O O . ASP A 1 241 ? -0.648 9.138 22.134 1.00 50.16 241 ASP A O 1
ATOM 2015 N N . ILE A 1 242 ? 1.374 8.235 21.833 1.00 44.78 242 ILE A N 1
ATOM 2016 C CA . ILE A 1 242 ? 2.112 9.516 21.671 1.00 44.78 242 ILE A CA 1
ATOM 2017 C C . ILE A 1 242 ? 1.580 10.310 20.461 1.00 44.78 242 ILE A C 1
ATOM 2019 O O . ILE A 1 242 ? 1.861 11.489 20.287 1.00 44.78 242 ILE A O 1
ATOM 2023 N N . ARG A 1 243 ? 0.811 9.645 19.595 1.00 47.56 243 ARG A N 1
ATOM 2024 C CA . ARG A 1 243 ? 0.162 10.226 18.423 1.00 47.56 243 ARG A CA 1
ATOM 2025 C C . ARG A 1 243 ? -1.150 10.961 18.746 1.00 47.56 243 ARG A C 1
ATOM 2027 O O . ARG A 1 243 ? -1.685 11.609 17.855 1.00 47.56 243 ARG A O 1
ATOM 2034 N N . SER A 1 244 ? -1.677 10.857 19.970 1.00 37.47 244 SER A N 1
ATOM 2035 C CA . SER A 1 244 ? -2.955 11.486 20.353 1.00 37.47 244 SER A CA 1
ATOM 2036 C C . SER A 1 244 ? -2.813 12.894 20.937 1.00 37.47 244 SER A C 1
ATOM 2038 O O . SER A 1 244 ? -3.825 13.573 21.082 1.00 37.47 244 SER A O 1
ATOM 2040 N N . ASP A 1 245 ? -1.592 13.366 21.200 1.00 37.59 245 ASP A N 1
ATOM 2041 C CA . ASP A 1 245 ? -1.348 14.677 21.828 1.00 37.59 245 ASP A CA 1
ATOM 2042 C C . ASP A 1 245 ? -1.553 15.873 20.872 1.00 37.59 245 ASP A C 1
ATOM 2044 O O . ASP A 1 245 ? -1.262 17.009 21.215 1.00 37.59 245 ASP A O 1
ATOM 2048 N N . SER A 1 246 ? -2.053 15.636 19.652 1.00 35.53 246 SER A N 1
ATOM 2049 C CA . SER A 1 246 ? -2.383 16.696 18.687 1.00 35.53 246 SER A CA 1
ATOM 2050 C C . SER A 1 246 ? -3.820 16.637 18.150 1.00 35.53 246 SER A C 1
ATOM 2052 O O . SER A 1 246 ? -4.122 17.314 17.173 1.00 35.53 246 SER A O 1
ATOM 2054 N N . GLU A 1 247 ? -4.707 15.814 18.725 1.00 41.25 247 GLU A N 1
ATOM 2055 C CA . GLU A 1 247 ? -6.144 15.778 18.366 1.00 41.25 247 GLU A CA 1
ATOM 2056 C C . GLU A 1 247 ? -7.050 16.304 19.506 1.00 41.25 247 GLU A C 1
ATOM 2058 O O . GLU A 1 247 ? -8.250 16.027 19.503 1.00 41.25 247 GLU A O 1
ATOM 2063 N N . GLY A 1 248 ? -6.486 17.006 20.499 1.00 33.69 248 GLY A N 1
ATOM 2064 C CA . GLY A 1 248 ? -7.181 17.426 21.727 1.00 33.69 248 GLY A CA 1
ATOM 2065 C C . GLY A 1 248 ? -7.249 18.932 22.004 1.00 33.69 248 GLY A C 1
ATOM 2066 O O . GLY A 1 248 ? -7.815 19.306 23.023 1.00 33.69 248 GLY A O 1
ATOM 2067 N N . GLU A 1 249 ? -6.719 19.796 21.136 1.00 36.12 249 GLU A N 1
ATOM 2068 C CA . GLU A 1 249 ? -6.715 21.254 21.352 1.00 36.12 249 GLU A CA 1
ATOM 2069 C C . GLU A 1 249 ? -7.712 21.996 20.444 1.00 36.12 249 GLU A C 1
ATOM 2071 O O . GLU A 1 249 ? -7.357 22.982 19.822 1.00 36.12 249 GLU A O 1
ATOM 2076 N N . GLU A 1 250 ? -8.963 21.543 20.348 1.00 44.19 250 GLU A N 1
ATOM 2077 C CA . GLU A 1 250 ? -10.077 22.378 19.857 1.00 44.19 250 GLU A CA 1
ATOM 2078 C C . GLU A 1 250 ? -11.383 21.916 20.523 1.00 44.19 250 GLU A C 1
ATOM 2080 O O . GLU A 1 250 ? -12.135 21.153 19.932 1.00 44.19 250 GLU A O 1
ATOM 2085 N N . GLU A 1 251 ? -11.605 22.290 21.788 1.00 44.59 251 GLU A N 1
ATOM 2086 C CA . GLU A 1 251 ? -12.939 22.511 22.394 1.00 44.59 251 GLU A CA 1
ATOM 2087 C C . GLU A 1 251 ? -12.766 22.907 23.872 1.00 44.59 251 GLU A C 1
ATOM 2089 O O . GLU A 1 251 ? -13.009 22.142 24.803 1.00 44.59 251 GLU A O 1
ATOM 2094 N N . HIS A 1 252 ? -12.297 24.135 24.082 1.00 42.53 252 HIS A N 1
ATOM 2095 C CA . HIS A 1 252 ? -12.554 24.899 25.297 1.00 42.53 252 HIS A CA 1
ATOM 2096 C C . HIS A 1 252 ? -12.541 26.381 24.915 1.00 42.53 252 HIS A C 1
ATOM 2098 O O . HIS A 1 252 ? -11.481 26.991 24.890 1.00 42.53 252 HIS A O 1
ATOM 2104 N N . GLU A 1 253 ? -13.707 26.910 24.542 1.00 38.00 253 GLU A N 1
ATOM 2105 C CA . GLU A 1 253 ? -14.233 28.213 24.975 1.00 38.00 253 GLU A CA 1
ATOM 2106 C C . GLU A 1 253 ? -15.647 28.413 24.384 1.00 38.00 253 GLU A C 1
ATOM 2108 O O . GLU A 1 253 ? -15.854 28.259 23.181 1.00 38.00 253 GLU A O 1
ATOM 2113 N N . ASP A 1 254 ? -16.570 28.719 25.305 1.00 35.84 254 ASP A N 1
ATOM 2114 C CA . ASP A 1 254 ? -18.001 29.088 25.223 1.00 35.84 254 ASP A CA 1
ATOM 2115 C C . ASP A 1 254 ? -19.092 28.010 25.028 1.00 35.84 254 ASP A C 1
ATOM 2117 O O . ASP A 1 254 ? -19.474 27.666 23.886 1.00 35.84 254 ASP A O 1
#

Secondary structure (DSSP, 8-state):
---PPPP--TT---PPPGGGGGHHHHHHHHHHHHHHHIIIIIIHHHHHHHHS-TT-TT--TTSHHHHHHHHHHHHHHHHHHHHHHHHHHHHHHHTT-HHHH-THHHHS-STT-----HHHHHHHHHHHHHHHHHHHHHHHHHHHHHHHTT-HHHHHHHHHHHHHHHIIIIIIIIIIIIIHIIIIIHHHH--TTT-TTHHHHHHHHHHHHHHHHHHHHHHHHHHHHHHHHHHHHTTT---S-TTSTTS-SS----

InterPro domains:
  IPR006634 TRAM/LAG1/CLN8 homology domain [PF03798] (121-226)
  IPR006634 TRAM/LAG1/CLN8 homology domain [PS50922] (1-233)
  IPR006634 TRAM/LAG1/CLN8 homology domain [SM00724] (71-233)
  IPR016439 Sphingosine N-acyltransferase Lag1/Lac1-like [PTHR12560] (121-253)

Sequence (254 aa):
MATSLPPIDWEAESYPAYPDFAAIPFFAVFFLAVRFLLDRFVFEWLARKLIFKKGDEKLDPTTYAGKRKIRKFKESAWKCIYFLSGELLALSVTYNEPWFTTTRNFWVGPGDQVWPDQKIKFARVGSVMLAIHDASDVFLELGKISKYSGHELLADVSFLVFVSSWVLLRLIYYPFWILWSTSYEVVLTLDKEKHKFDGPIYYYVFNILLFSLLVLHIYWWVLMYRMLVKQILSGGHVGDDIRSDSEGEEEHED

Organism: NCBI:txid206008

Foldseek 3Di:
DPPDDPPDDPVDDDDDDPVNCVCVVVVVVVLVVVLVCCLPPPLLVCLCPLQDPPPDPPADCVDPVNVVLSVQLSVLVSLLVVLVVLLVVLCVVCVPPPCLVPLLCLQQNPDPDGDDDPVVSVVVLVSSVSNLVSVLVSLVSQLSNCVSSVVLVSNVVSLVSSLVSLCCSQVPCLCVRSLCSLVPSNVVRDPCVVCVDPSVVCSVVVSVVSVVVSVVSVVVNVVSVVVVVVCVVVVNDDDDDPVCPPVPPPDDDD